Protein AF-A0A934DBD6-F1 (afdb_monomer)

Radius of gyration: 20.08 Å; Cα contacts (8 Å, |Δi|>4): 362; chains: 1; bounding box: 55×44×51 Å

Secondary structure (DSSP, 8-state):
-EEEEETTEEEEE--S--B-SSS-B---BTTTEEEEEEEEEE--SB-TTS-B-TT--TTS-SEEEEEEEEE-TT--EEEEEEEEE--STTTSS--EEEEEEEE-SSS--EEEEE-S-S-----HHHHHHHHS---TTHIIIII--EEEEEETTTTEEEEEESS----TTTHHHHTSTTS--SSSSTT--EE------SSSSPPGGG--

Nearest PDB structures (foldseek):
  6tip-assembly1_A  TM=5.397E-01  e=5.405E+00  Streptomyces avidinii
  6gmi-assembly1_A  TM=5.458E-01  e=6.456E+00  Streptomyces avidinii
  6qsy-assembly1_A  TM=5.483E-01  e=8.682E+00  Streptomyces avidinii

Foldseek 3Di:
DKWFQDPNDIDDADDDFDDPQQRDTDDRDPPFKPWDDKDKDAQDQADPVRHGDPNHDPVAARMKIWTWIFTDPPFGKTKIKIWGAHPPQVRRLDIDIDIDIDRPDPDDGAPMDDDDDDDQAADLQLCCLPPVGRGRNCRVVPQVQKDFDQDPVQQKTWMAGNQQSADPPCLVVCCDRSNPQNRHHNPGDIDHDPDDDPVPDDDPVRHD

Mean predicted aligned error: 8.75 Å

pLDDT: mean 79.69, std 12.03, range [46.31, 97.25]

Structure (mmCIF, N/CA/C/O backbone):
data_AF-A0A934DBD6-F1
#
_entry.id   AF-A0A934DBD6-F1
#
loop_
_atom_site.group_PDB
_atom_site.id
_atom_site.type_symbol
_atom_site.label_atom_id
_atom_site.label_alt_id
_atom_site.label_comp_id
_atom_site.label_asym_id
_atom_site.label_entity_id
_atom_site.label_seq_id
_atom_site.pdbx_PDB_ins_code
_atom_site.Cartn_x
_atom_site.Cartn_y
_atom_site.Cartn_z
_atom_site.occupancy
_atom_site.B_iso_or_equiv
_atom_site.auth_seq_id
_atom_site.auth_comp_id
_atom_site.auth_asym_id
_atom_site.auth_atom_id
_atom_site.pdbx_PDB_model_num
ATOM 1 N N . MET A 1 1 ? 4.839 3.283 -7.096 1.00 76.81 1 MET A N 1
ATOM 2 C CA . MET A 1 1 ? 5.530 3.587 -8.369 1.00 76.81 1 MET A CA 1
ATOM 3 C C . MET A 1 1 ? 6.273 2.343 -8.810 1.00 76.81 1 MET A C 1
ATOM 5 O O . MET A 1 1 ? 6.922 1.713 -7.989 1.00 76.81 1 MET A O 1
ATOM 9 N N . LEU A 1 2 ? 6.169 1.998 -10.085 1.00 84.12 2 LEU A N 1
ATOM 10 C CA . LEU A 1 2 ? 6.898 0.911 -10.730 1.00 84.12 2 LEU A CA 1
ATOM 11 C C . LEU A 1 2 ? 7.970 1.546 -11.606 1.00 84.12 2 LEU A C 1
ATOM 13 O O . LEU A 1 2 ? 7.672 2.507 -12.316 1.00 84.12 2 LEU A O 1
ATOM 17 N N . ARG A 1 3 ? 9.205 1.057 -11.549 1.00 87.12 3 ARG A N 1
ATOM 18 C CA . ARG A 1 3 ? 10.264 1.489 -12.465 1.00 87.12 3 ARG A CA 1
ATOM 19 C C . ARG A 1 3 ? 11.044 0.283 -12.945 1.00 87.12 3 ARG A C 1
ATOM 21 O O . ARG A 1 3 ? 11.331 -0.594 -12.143 1.00 87.12 3 ARG A O 1
ATOM 28 N N . ALA A 1 4 ? 11.388 0.263 -14.225 1.00 86.94 4 ALA A N 1
ATOM 29 C CA . ALA A 1 4 ? 12.220 -0.780 -14.810 1.00 86.94 4 ALA A CA 1
ATOM 30 C C . ALA A 1 4 ? 12.968 -0.271 -16.044 1.00 86.94 4 ALA A C 1
ATOM 32 O O . ALA A 1 4 ? 12.658 0.805 -16.567 1.00 86.94 4 ALA A O 1
ATOM 33 N N . LEU A 1 5 ? 13.941 -1.049 -16.516 1.00 86.94 5 LEU A N 1
ATOM 34 C CA . LEU A 1 5 ? 14.579 -0.827 -17.805 1.00 86.94 5 LEU A CA 1
ATOM 35 C C . LEU A 1 5 ? 13.721 -1.450 -18.915 1.00 86.94 5 LEU A C 1
ATOM 37 O O . LEU A 1 5 ? 13.576 -2.665 -19.004 1.00 86.94 5 LEU A O 1
ATOM 41 N N . VAL A 1 6 ? 13.168 -0.614 -19.789 1.00 87.81 6 VAL A N 1
ATOM 42 C CA . VAL A 1 6 ? 12.338 -1.030 -20.923 1.00 87.81 6 VAL A CA 1
ATOM 43 C C . VAL A 1 6 ? 13.061 -0.635 -22.203 1.00 87.81 6 VAL A C 1
ATOM 45 O O . VAL A 1 6 ? 13.279 0.545 -22.470 1.00 87.81 6 VAL A O 1
ATOM 48 N N . ARG A 1 7 ? 13.477 -1.627 -23.002 1.00 88.00 7 ARG A N 1
ATOM 49 C CA . ARG A 1 7 ? 14.212 -1.411 -24.269 1.00 88.00 7 ARG A CA 1
ATOM 50 C C . ARG A 1 7 ? 15.441 -0.493 -24.115 1.00 88.00 7 ARG A C 1
ATOM 52 O O . ARG A 1 7 ? 15.731 0.322 -24.986 1.00 88.00 7 ARG A O 1
ATOM 59 N N . GLY A 1 8 ? 16.157 -0.619 -22.996 1.00 85.00 8 GLY A N 1
ATOM 60 C CA . GLY A 1 8 ? 17.357 0.173 -22.700 1.00 85.00 8 GLY A CA 1
ATOM 61 C C . GLY A 1 8 ? 17.096 1.577 -22.143 1.00 85.00 8 GLY A C 1
ATOM 62 O O . GLY A 1 8 ? 18.052 2.318 -21.926 1.00 85.00 8 GLY A O 1
ATOM 63 N N . VAL A 1 9 ? 15.839 1.946 -21.876 1.00 88.19 9 VAL A N 1
ATOM 64 C CA . VAL A 1 9 ? 15.462 3.227 -21.261 1.00 88.19 9 VAL A CA 1
ATOM 65 C C . VAL A 1 9 ? 14.766 2.971 -19.930 1.00 88.19 9 VAL A C 1
ATOM 67 O O . VAL A 1 9 ? 13.914 2.094 -19.819 1.00 88.19 9 VAL A O 1
ATOM 70 N N . TYR A 1 10 ? 15.138 3.719 -18.891 1.00 88.69 10 TYR A N 1
ATOM 71 C CA . TYR A 1 10 ? 14.447 3.634 -17.608 1.00 88.69 10 TYR A CA 1
ATOM 72 C C . TYR A 1 10 ? 13.068 4.276 -17.703 1.00 88.69 10 TYR A C 1
ATOM 74 O O . TYR A 1 10 ? 12.949 5.479 -17.921 1.00 88.69 10 TYR A O 1
ATOM 82 N N . GLU A 1 11 ? 12.045 3.478 -17.442 1.00 88.88 11 GLU A N 1
ATOM 83 C CA . GLU A 1 11 ? 10.651 3.893 -17.475 1.00 88.88 11 GLU A CA 1
ATOM 84 C C . GLU A 1 11 ? 10.064 3.813 -16.077 1.00 88.88 11 GLU A C 1
ATOM 86 O O . GLU A 1 11 ? 10.265 2.826 -15.372 1.00 88.88 11 GLU A O 1
ATOM 91 N N . ALA A 1 12 ? 9.331 4.849 -15.673 1.00 85.25 12 ALA A N 1
ATOM 92 C CA . ALA A 1 12 ? 8.632 4.892 -14.396 1.00 85.25 12 ALA A CA 1
ATOM 93 C C . ALA A 1 12 ? 7.132 5.087 -14.623 1.00 85.25 12 ALA A C 1
ATOM 95 O O . ALA A 1 12 ? 6.717 5.951 -15.399 1.00 85.25 12 ALA A O 1
ATOM 96 N N . ARG A 1 13 ? 6.306 4.297 -13.940 1.00 84.81 13 ARG A N 1
ATOM 97 C CA . ARG A 1 13 ? 4.849 4.410 -13.959 1.00 84.81 13 ARG A CA 1
ATOM 98 C C . ARG A 1 13 ? 4.321 4.499 -12.542 1.00 84.81 13 ARG A C 1
ATOM 100 O O . ARG A 1 13 ? 4.565 3.643 -11.689 1.00 84.81 13 ARG A O 1
ATOM 107 N N . ALA A 1 14 ? 3.611 5.582 -12.268 1.00 76.69 14 ALA A N 1
ATOM 108 C CA . ALA A 1 14 ? 2.864 5.693 -11.035 1.00 76.69 14 ALA A CA 1
ATOM 109 C C . ALA A 1 14 ? 1.602 4.822 -11.125 1.00 76.69 14 ALA A C 1
ATOM 111 O O . ALA A 1 14 ? 1.012 4.649 -12.184 1.00 76.69 14 ALA A O 1
ATOM 112 N N . CYS A 1 15 ? 1.238 4.213 -10.011 1.00 72.06 15 CYS A N 1
ATOM 113 C CA . CYS A 1 15 ? 0.167 3.233 -9.896 1.00 72.06 15 CYS A CA 1
ATOM 114 C C . CYS A 1 15 ? -0.377 3.344 -8.471 1.00 72.06 15 CYS A C 1
ATOM 116 O O . CYS A 1 15 ? 0.397 3.600 -7.542 1.00 72.06 15 CYS A O 1
ATOM 118 N N . GLY A 1 16 ? -1.695 3.214 -8.320 1.00 69.50 16 GLY A N 1
ATOM 119 C CA . GLY A 1 16 ? -2.402 3.571 -7.088 1.00 69.50 16 GLY A CA 1
ATOM 120 C C . GLY A 1 16 ? -2.735 5.067 -7.002 1.00 69.50 16 GLY A C 1
ATOM 121 O O . GLY A 1 16 ? -2.873 5.738 -8.023 1.00 69.50 16 GLY A O 1
ATOM 122 N N . GLY A 1 17 ? -2.893 5.589 -5.782 1.00 67.06 17 GLY A N 1
ATOM 123 C CA . GLY A 1 17 ? -3.221 6.998 -5.539 1.00 67.06 17 GLY A CA 1
ATOM 124 C C . GLY A 1 17 ? -2.036 7.936 -5.788 1.00 67.06 17 GLY A C 1
ATOM 125 O O . GLY A 1 17 ? -0.930 7.682 -5.315 1.00 67.06 17 GLY A O 1
ATOM 126 N N . ILE A 1 18 ? -2.273 9.031 -6.513 1.00 70.12 18 ILE A N 1
ATOM 127 C CA . ILE A 1 18 ? -1.313 10.127 -6.714 1.00 70.12 18 ILE A CA 1
ATOM 128 C C . ILE A 1 18 ? -1.977 11.425 -6.258 1.00 70.12 18 ILE A C 1
ATOM 130 O O . ILE A 1 18 ? -3.182 11.591 -6.458 1.00 70.12 18 ILE A O 1
ATOM 134 N N . THR A 1 19 ? -1.200 12.341 -5.676 1.00 71.69 19 THR A N 1
ATOM 135 C CA . THR A 1 19 ? -1.670 13.667 -5.260 1.00 71.69 19 THR A CA 1
ATOM 136 C C . THR A 1 19 ? -1.063 14.793 -6.105 1.00 71.69 19 THR A C 1
ATOM 138 O O . THR A 1 19 ? 0.012 14.642 -6.684 1.00 71.69 19 THR A O 1
ATOM 141 N N . ASP A 1 20 ? -1.732 15.946 -6.167 1.00 71.94 20 ASP A N 1
ATOM 142 C CA . ASP A 1 20 ? -1.244 17.179 -6.815 1.00 71.94 20 ASP A CA 1
ATOM 143 C C . ASP A 1 20 ? -0.266 17.999 -5.941 1.00 71.94 20 ASP A C 1
ATOM 145 O O . ASP A 1 20 ? -0.049 19.188 -6.179 1.00 71.94 20 ASP A O 1
ATOM 149 N N . GLY A 1 21 ? 0.296 17.397 -4.886 1.00 65.12 21 GLY A N 1
ATOM 150 C CA . GLY A 1 21 ? 1.139 18.077 -3.894 1.00 65.12 21 GLY A CA 1
ATOM 151 C C . GLY A 1 21 ? 0.383 19.003 -2.929 1.00 65.12 21 GLY A C 1
ATOM 152 O O . GLY A 1 21 ? 0.966 19.449 -1.940 1.00 65.12 21 GLY A O 1
ATOM 153 N N . SER A 1 22 ? -0.910 19.252 -3.167 1.00 68.44 22 SER A N 1
ATOM 154 C CA . SER A 1 22 ? -1.827 19.927 -2.235 1.00 68.44 22 SER A CA 1
ATOM 155 C C . SER A 1 22 ? -2.713 18.933 -1.477 1.00 68.44 22 SER A C 1
ATOM 157 O O . SER A 1 22 ? -3.605 19.332 -0.732 1.00 68.44 22 SER A O 1
ATOM 159 N N . GLY A 1 23 ? -2.447 17.634 -1.639 1.00 63.12 23 GLY A N 1
ATOM 160 C CA . GLY A 1 23 ? -3.213 16.550 -1.032 1.00 63.12 23 GLY A CA 1
ATOM 161 C C . GLY A 1 23 ? -4.487 16.176 -1.796 1.00 63.12 23 GLY A C 1
ATOM 162 O O . GLY A 1 23 ? -5.224 15.316 -1.317 1.00 63.12 23 GLY A O 1
ATOM 163 N N . ASN A 1 24 ? -4.760 16.766 -2.969 1.00 70.50 24 ASN A N 1
ATOM 164 C CA . ASN A 1 24 ? -5.891 16.335 -3.791 1.00 70.50 24 ASN A CA 1
ATOM 165 C C . ASN A 1 24 ? -5.487 15.125 -4.621 1.00 70.50 24 ASN A C 1
ATOM 167 O O . ASN A 1 24 ? -4.433 15.139 -5.256 1.00 70.50 24 ASN A O 1
ATOM 171 N N . ALA A 1 25 ? -6.339 14.102 -4.659 1.00 73.94 25 ALA A N 1
ATOM 172 C CA . ALA A 1 25 ? -6.144 12.975 -5.559 1.00 73.94 25 ALA A CA 1
ATOM 173 C C . ALA A 1 25 ? -6.227 13.442 -7.021 1.00 73.94 25 ALA A C 1
ATOM 175 O O . ALA A 1 25 ? -7.164 14.148 -7.399 1.00 73.94 25 ALA A O 1
ATOM 176 N N . ILE A 1 26 ? -5.271 13.021 -7.848 1.00 77.44 26 ILE A N 1
ATOM 177 C CA . ILE A 1 26 ? -5.295 13.262 -9.293 1.00 77.44 26 ILE A CA 1
ATOM 178 C C . ILE A 1 26 ? -5.669 11.996 -10.056 1.00 77.44 26 ILE A C 1
ATOM 180 O O . ILE A 1 26 ? -5.447 10.873 -9.600 1.00 77.44 26 ILE A O 1
ATOM 184 N N . ALA A 1 27 ? -6.233 12.185 -11.247 1.00 81.50 27 ALA A N 1
ATOM 185 C CA . ALA A 1 27 ? -6.594 11.081 -12.120 1.00 81.50 27 ALA A CA 1
ATOM 186 C C . ALA A 1 27 ? -5.343 10.329 -12.597 1.00 81.50 27 ALA A C 1
ATOM 188 O O . ALA A 1 27 ? -4.426 10.915 -13.171 1.00 81.50 27 ALA A O 1
ATOM 189 N N . VAL A 1 28 ? -5.335 9.013 -12.382 1.00 80.06 28 VAL A N 1
ATOM 190 C CA . VAL A 1 28 ? -4.261 8.118 -12.845 1.00 80.06 28 VAL A CA 1
ATOM 191 C C . VAL A 1 28 ? -4.661 7.307 -14.075 1.00 80.06 28 VAL A C 1
ATOM 193 O O . VAL A 1 28 ? -3.811 6.946 -14.892 1.00 80.06 28 VAL A O 1
ATOM 196 N N . ALA A 1 29 ? -5.961 7.049 -14.226 1.00 85.12 29 ALA A N 1
ATOM 197 C CA . ALA A 1 29 ? -6.526 6.339 -15.363 1.00 85.12 29 ALA A CA 1
ATOM 198 C C . ALA A 1 29 ? -6.353 7.152 -16.653 1.00 85.12 29 ALA A C 1
ATOM 200 O O . ALA A 1 29 ? -6.600 8.356 -16.676 1.00 85.12 29 ALA A O 1
ATOM 201 N N . GLY A 1 30 ? -5.902 6.494 -17.719 1.00 83.56 30 GLY A N 1
ATOM 202 C CA . GLY A 1 30 ? -5.599 7.119 -19.009 1.00 83.56 30 GLY A CA 1
ATOM 203 C C . GLY A 1 30 ? -4.311 7.952 -19.032 1.00 83.56 30 GLY A C 1
ATOM 204 O O . GLY A 1 30 ? -3.904 8.382 -20.107 1.00 83.56 30 GLY A O 1
ATOM 205 N N . VAL A 1 31 ? -3.658 8.159 -17.881 1.00 86.44 31 VAL A N 1
ATOM 206 C CA . VAL A 1 31 ? -2.405 8.928 -17.762 1.00 86.44 31 VAL A CA 1
ATOM 207 C C . VAL A 1 31 ? -1.224 8.021 -17.441 1.00 86.44 31 VAL A C 1
ATOM 209 O O . VAL A 1 31 ? -0.188 8.113 -18.087 1.00 86.44 31 VAL A O 1
ATOM 212 N N . TYR A 1 32 ? -1.371 7.142 -16.450 1.00 85.06 32 TYR A N 1
ATOM 213 C CA . TYR A 1 32 ? -0.324 6.204 -16.033 1.00 85.06 32 TYR A CA 1
ATOM 214 C C . TYR A 1 32 ? -0.762 4.746 -16.144 1.00 85.06 32 TYR A C 1
ATOM 216 O O . TYR A 1 32 ? 0.084 3.858 -16.285 1.00 85.06 32 TYR A O 1
ATOM 224 N N . VAL A 1 33 ? -2.075 4.506 -16.091 1.00 89.38 33 VAL A N 1
ATOM 225 C CA . VAL A 1 33 ? -2.660 3.167 -16.126 1.00 89.38 33 VAL A CA 1
ATOM 226 C C . VAL A 1 33 ? -3.863 3.090 -17.063 1.00 89.38 33 VAL A C 1
ATOM 228 O O . VAL A 1 33 ? -4.623 4.050 -17.207 1.00 89.38 33 VAL A O 1
ATOM 231 N N . ILE A 1 34 ? -4.050 1.929 -17.675 1.00 92.56 34 ILE A N 1
ATOM 232 C CA . ILE A 1 34 ? -5.274 1.502 -18.342 1.00 92.56 34 ILE A CA 1
ATOM 233 C C . ILE A 1 34 ? -6.172 0.889 -17.255 1.00 92.56 34 ILE A C 1
ATOM 235 O O . ILE A 1 34 ? -5.769 -0.089 -16.619 1.00 92.56 34 ILE A O 1
ATOM 239 N N . PRO A 1 35 ? -7.353 1.467 -16.973 1.00 91.06 35 PRO A N 1
ATOM 240 C CA . PRO A 1 35 ? -8.231 0.950 -15.931 1.00 91.06 35 PRO A CA 1
ATOM 241 C C . PRO A 1 35 ? -8.829 -0.402 -16.338 1.00 91.06 35 PRO A C 1
ATOM 243 O O . PRO A 1 35 ? -9.278 -0.573 -17.470 1.00 91.06 35 PRO A O 1
ATOM 246 N N . GLY A 1 36 ? -8.868 -1.340 -15.394 1.00 90.88 36 GLY A N 1
ATOM 247 C CA . GLY A 1 36 ? -9.608 -2.594 -15.501 1.00 90.88 36 GLY A CA 1
ATOM 248 C C . GLY A 1 36 ? -10.837 -2.596 -14.589 1.00 90.88 36 GLY A C 1
ATOM 249 O O . GLY A 1 36 ? -11.508 -1.578 -14.409 1.00 90.88 36 GLY A O 1
ATOM 250 N N . SER A 1 37 ? -11.158 -3.754 -14.014 1.00 94.62 37 SER A N 1
ATOM 251 C CA . SER A 1 37 ? -12.320 -3.925 -13.135 1.00 94.62 37 SER A CA 1
ATOM 252 C C . SER A 1 37 ? -12.061 -3.451 -11.705 1.00 94.62 37 SER A C 1
ATOM 254 O O . SER A 1 37 ? -10.967 -3.648 -11.177 1.00 94.62 37 SER A O 1
ATOM 256 N N . ILE A 1 38 ? -13.106 -2.965 -11.034 1.00 93.94 38 ILE A N 1
ATOM 257 C CA . ILE A 1 38 ? -13.137 -2.795 -9.578 1.00 93.94 38 ILE A CA 1
ATOM 258 C C . ILE A 1 38 ? -14.339 -3.573 -9.044 1.00 93.94 38 ILE A C 1
ATOM 260 O O . ILE A 1 38 ? -15.464 -3.353 -9.490 1.00 93.94 38 ILE A O 1
ATOM 264 N N . THR A 1 39 ? -14.108 -4.482 -8.102 1.00 97.25 39 THR A N 1
ATOM 265 C CA . THR A 1 39 ? -15.165 -5.272 -7.457 1.00 97.25 39 THR A CA 1
ATOM 266 C C . THR A 1 39 ? -15.096 -5.116 -5.949 1.00 97.25 39 THR A C 1
ATOM 268 O O . THR A 1 39 ? -14.010 -5.192 -5.377 1.00 97.25 39 THR A O 1
ATOM 271 N N . ARG A 1 40 ? -16.254 -4.948 -5.310 1.00 96.94 40 ARG A N 1
ATOM 272 C CA . ARG A 1 40 ? -16.408 -4.859 -3.856 1.00 96.94 40 ARG A CA 1
ATOM 273 C C . ARG A 1 40 ? -17.231 -6.045 -3.372 1.00 96.94 40 ARG A C 1
ATOM 275 O O . ARG A 1 40 ? -18.270 -6.338 -3.957 1.00 96.94 40 ARG A O 1
ATOM 282 N N . THR A 1 41 ? -16.755 -6.706 -2.327 1.00 96.25 41 THR A N 1
ATOM 283 C CA . THR A 1 41 ? -17.455 -7.799 -1.645 1.00 96.25 41 THR A CA 1
ATOM 284 C C . THR A 1 41 ? -17.565 -7.452 -0.170 1.00 96.25 41 THR A C 1
ATOM 286 O O . THR A 1 41 ? -16.578 -7.027 0.431 1.00 96.25 41 THR A O 1
ATOM 289 N N . GLU A 1 42 ? -18.757 -7.623 0.391 1.00 94.88 42 GLU A N 1
ATOM 290 C CA . GLU A 1 42 ? -19.064 -7.327 1.788 1.00 94.88 42 GLU A CA 1
ATOM 291 C C . GLU A 1 42 ? -19.390 -8.621 2.545 1.00 94.88 42 GLU A C 1
ATOM 293 O O . GLU A 1 42 ? -20.064 -9.513 2.031 1.00 94.88 42 GLU A O 1
ATOM 298 N N . ASN A 1 43 ? -18.908 -8.699 3.778 1.00 95.12 43 ASN A N 1
ATOM 299 C CA . ASN A 1 43 ? -19.045 -9.799 4.726 1.00 95.12 43 ASN A CA 1
ATOM 300 C C . ASN A 1 43 ? -19.227 -9.205 6.137 1.00 95.12 43 ASN A C 1
ATOM 302 O O . ASN A 1 43 ? -18.591 -9.613 7.103 1.00 95.12 43 ASN A O 1
ATOM 306 N N . PHE A 1 44 ? -20.058 -8.167 6.260 1.00 94.50 44 PHE A N 1
ATOM 307 C CA . PHE A 1 44 ? -20.338 -7.551 7.555 1.00 94.50 44 PHE A CA 1
ATOM 308 C C . PHE A 1 44 ? -21.168 -8.496 8.440 1.00 94.50 44 PHE A C 1
ATOM 310 O O . PHE A 1 44 ? -22.049 -9.191 7.921 1.00 94.50 44 PHE A O 1
ATOM 317 N N . PRO A 1 45 ? -20.949 -8.512 9.769 1.00 93.38 45 PRO A N 1
ATOM 318 C CA . PRO A 1 45 ? -21.734 -9.333 10.696 1.00 93.38 45 PRO A CA 1
ATOM 319 C C . PRO A 1 45 ? -23.190 -8.858 10.832 1.00 93.38 45 PRO A C 1
ATOM 321 O O . PRO A 1 45 ? -24.067 -9.632 11.224 1.00 93.38 45 PRO A O 1
ATOM 324 N N . VAL A 1 46 ? -23.455 -7.591 10.498 1.00 93.88 46 VAL A N 1
ATOM 325 C CA . VAL A 1 46 ? -24.771 -6.948 10.562 1.00 93.88 46 VAL A CA 1
ATOM 326 C C . VAL A 1 46 ? -25.097 -6.365 9.189 1.00 93.88 46 VAL A C 1
ATOM 328 O O . VAL A 1 46 ? -24.277 -5.662 8.599 1.00 93.88 46 VAL A O 1
ATOM 331 N N . LEU A 1 47 ? -26.286 -6.670 8.676 1.00 91.94 47 LEU A N 1
ATOM 332 C CA . LEU A 1 47 ? -26.788 -6.161 7.403 1.00 91.94 47 LEU A CA 1
ATOM 333 C C . LEU A 1 47 ? -27.236 -4.699 7.533 1.00 91.94 47 LEU A C 1
ATOM 335 O O . LEU A 1 47 ? -27.438 -4.175 8.628 1.00 91.94 47 LEU A O 1
ATOM 339 N N . SER A 1 48 ? -27.456 -4.032 6.399 1.00 90.88 48 SER A N 1
ATOM 340 C CA . SER A 1 48 ? -27.890 -2.628 6.367 1.00 90.88 48 SER A CA 1
ATOM 341 C C . SER A 1 48 ? -29.234 -2.368 7.061 1.00 90.88 48 SER A C 1
ATOM 343 O O . SER A 1 48 ? -29.531 -1.229 7.409 1.00 90.88 48 SER A O 1
ATOM 345 N N . ASP A 1 49 ? -30.060 -3.403 7.239 1.00 94.19 49 ASP A N 1
ATOM 346 C CA . ASP A 1 49 ? -31.340 -3.341 7.954 1.00 94.19 49 ASP A CA 1
ATOM 347 C C . ASP A 1 49 ? -31.215 -3.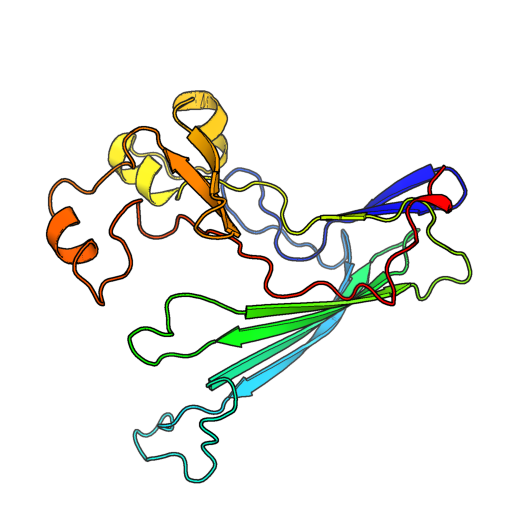598 9.471 1.00 94.19 49 ASP A C 1
ATOM 349 O O . ASP A 1 49 ? -32.214 -3.558 10.190 1.00 94.19 49 ASP A O 1
ATOM 353 N N . GLY A 1 50 ? -29.997 -3.841 9.966 1.00 93.69 50 GLY A N 1
ATOM 354 C CA . GLY A 1 50 ? -29.703 -4.127 11.369 1.00 93.69 50 GLY A CA 1
ATOM 355 C C . GLY A 1 50 ? -29.857 -5.596 11.772 1.00 93.69 50 GLY A C 1
ATOM 356 O O . GLY A 1 50 ? -29.588 -5.933 12.925 1.00 93.69 50 GLY A O 1
ATOM 357 N N . SER A 1 51 ? -30.273 -6.481 10.863 1.00 96.81 51 SER A N 1
ATOM 358 C CA . SER A 1 51 ? -30.338 -7.919 11.132 1.00 96.81 51 SER A CA 1
ATOM 359 C C . SER A 1 51 ? -28.955 -8.579 11.046 1.00 96.81 51 SER A C 1
ATOM 361 O O . SER A 1 51 ? -28.027 -8.052 10.433 1.00 96.81 51 SER A O 1
ATOM 363 N N . LEU A 1 52 ? -28.792 -9.737 11.694 1.00 95.81 52 LEU A N 1
ATOM 364 C CA . LEU A 1 52 ? -27.541 -10.499 11.629 1.00 95.81 52 LEU A CA 1
ATOM 365 C C . LEU A 1 52 ? -27.370 -11.121 10.242 1.00 95.81 52 LEU A C 1
ATOM 367 O O . LEU A 1 52 ? -28.311 -11.710 9.711 1.00 95.81 52 LEU A O 1
ATOM 371 N N . ASN A 1 53 ? -26.160 -11.048 9.692 1.00 95.44 53 ASN A N 1
ATOM 372 C CA . ASN A 1 53 ? -25.826 -11.688 8.425 1.00 95.44 53 ASN A CA 1
ATOM 373 C C . ASN A 1 53 ? -25.608 -13.203 8.633 1.00 95.44 53 ASN A C 1
ATOM 375 O O . ASN A 1 53 ? -24.594 -13.592 9.217 1.00 95.44 53 ASN A O 1
ATOM 379 N N . PRO A 1 54 ? -26.500 -14.088 8.143 1.00 95.62 54 PRO A N 1
ATOM 380 C CA . PRO A 1 54 ? -26.344 -15.533 8.318 1.00 95.62 54 PRO A CA 1
ATOM 381 C C . PRO A 1 54 ? -25.173 -16.114 7.512 1.00 95.62 54 PRO A C 1
ATOM 383 O O . PRO A 1 54 ? -24.752 -17.235 7.781 1.00 95.62 54 PRO A O 1
ATOM 386 N N . GLY A 1 55 ? -24.670 -15.376 6.517 1.00 95.44 55 GLY A N 1
ATOM 387 C CA . GLY A 1 55 ? -23.515 -15.748 5.703 1.00 95.44 55 GLY A CA 1
ATOM 388 C C . GLY A 1 55 ? -22.193 -15.169 6.203 1.00 95.44 55 GLY A C 1
ATOM 389 O O . GLY A 1 55 ? -21.200 -15.283 5.490 1.00 95.44 55 GLY A O 1
ATOM 390 N N . TYR A 1 56 ? -22.172 -14.532 7.379 1.00 95.12 56 TYR A N 1
ATOM 391 C CA . TYR A 1 56 ? -20.953 -13.962 7.942 1.00 95.12 56 TYR A CA 1
ATOM 392 C C . TYR A 1 56 ? -19.888 -15.041 8.173 1.00 95.12 56 TYR A C 1
ATOM 394 O O . TYR A 1 56 ? -20.124 -16.013 8.895 1.00 95.12 56 TYR A O 1
ATOM 402 N N . ASN A 1 57 ? -18.706 -14.841 7.592 1.00 94.69 57 ASN A N 1
ATOM 403 C CA . ASN A 1 57 ? -17.525 -15.653 7.848 1.00 94.69 57 ASN A CA 1
ATOM 404 C C . ASN A 1 57 ? -16.492 -14.844 8.656 1.00 94.69 57 ASN A C 1
ATOM 406 O O . ASN A 1 57 ? -15.901 -13.920 8.096 1.00 94.69 57 ASN A O 1
ATOM 410 N N . PRO A 1 58 ? -16.231 -15.169 9.935 1.00 90.81 58 PRO A N 1
ATOM 411 C CA . PRO A 1 58 ? -15.271 -14.428 10.755 1.00 90.81 58 PRO A CA 1
ATOM 412 C C . PRO A 1 58 ? -13.812 -14.579 10.307 1.00 90.81 58 PRO A C 1
ATOM 414 O O . PRO A 1 58 ? -12.980 -13.766 10.706 1.00 90.81 58 PRO A O 1
ATOM 417 N N . ASP A 1 59 ? -13.501 -15.584 9.483 1.00 91.06 59 ASP A N 1
ATOM 418 C CA . ASP A 1 59 ? -12.148 -15.808 8.963 1.00 91.06 59 ASP A CA 1
ATOM 419 C C . ASP A 1 59 ? -11.820 -14.907 7.755 1.00 91.06 59 ASP A C 1
ATOM 421 O O . ASP A 1 59 ? -10.668 -14.826 7.331 1.00 91.06 59 ASP A O 1
ATOM 425 N N . GLU A 1 60 ? -12.815 -14.205 7.204 1.00 92.69 60 GLU A N 1
ATOM 426 C CA . GLU A 1 60 ? -12.671 -13.327 6.041 1.00 92.69 60 GLU A CA 1
ATOM 427 C C . GLU A 1 60 ? -12.803 -11.847 6.423 1.00 92.69 60 GLU A C 1
ATOM 429 O O . GLU A 1 60 ? -13.419 -11.477 7.425 1.00 92.69 60 GLU A O 1
ATOM 434 N N . ALA A 1 61 ? -12.236 -10.968 5.595 1.00 94.12 61 ALA A N 1
ATOM 435 C CA . ALA A 1 61 ? -12.384 -9.524 5.771 1.00 94.12 61 ALA A CA 1
ATOM 436 C C . ALA A 1 61 ? -13.850 -9.094 5.615 1.00 94.12 61 ALA A C 1
ATOM 438 O O . ALA A 1 61 ? -14.559 -9.623 4.760 1.00 94.12 61 ALA A O 1
ATOM 439 N N . GLU A 1 62 ? -14.297 -8.113 6.403 1.00 94.62 62 GLU A N 1
ATOM 440 C CA . GLU A 1 62 ? -15.668 -7.588 6.301 1.00 94.62 62 GLU A CA 1
ATOM 441 C C . GLU A 1 62 ? -15.892 -6.825 4.999 1.00 94.62 62 GLU A C 1
ATOM 443 O O . GLU A 1 62 ? -16.985 -6.845 4.439 1.00 94.62 62 GLU A O 1
ATOM 448 N N . GLU A 1 63 ? -14.846 -6.183 4.490 1.00 94.44 63 GLU A N 1
ATOM 449 C CA . GLU A 1 63 ? -14.848 -5.590 3.166 1.00 94.44 63 GLU A CA 1
ATOM 450 C C . GLU A 1 63 ? -13.589 -5.995 2.410 1.00 94.44 63 GLU A C 1
ATOM 452 O O . GLU A 1 63 ? -12.467 -5.850 2.903 1.00 94.44 63 GLU A O 1
ATOM 457 N N . THR A 1 64 ? -13.792 -6.482 1.186 1.00 96.50 64 THR A N 1
ATOM 458 C CA . THR A 1 64 ? -12.723 -6.725 0.220 1.00 96.50 64 THR A CA 1
ATOM 459 C C . THR A 1 64 ? -12.988 -5.930 -1.051 1.00 96.50 64 THR A C 1
ATOM 461 O O . THR A 1 64 ? -14.032 -6.086 -1.689 1.00 96.50 64 THR A O 1
ATOM 464 N N . ILE A 1 65 ? -12.021 -5.106 -1.453 1.00 95.81 65 ILE A N 1
ATOM 465 C CA . ILE A 1 65 ? -12.028 -4.391 -2.733 1.00 95.81 65 ILE A CA 1
ATOM 466 C C . ILE A 1 65 ? -10.890 -4.934 -3.588 1.00 95.81 65 ILE A C 1
ATOM 468 O O . ILE A 1 65 ? -9.732 -4.888 -3.186 1.00 95.81 65 ILE A O 1
ATOM 472 N N . VAL A 1 66 ? -11.216 -5.421 -4.782 1.00 96.31 66 VAL A N 1
ATOM 473 C CA . VAL A 1 66 ? -10.231 -5.846 -5.779 1.00 96.31 66 VAL A CA 1
ATOM 474 C C . VAL A 1 66 ? -10.255 -4.858 -6.933 1.00 96.31 66 VAL A C 1
ATOM 476 O O . VAL A 1 66 ? -11.268 -4.742 -7.622 1.00 96.31 66 VAL A O 1
ATOM 479 N N . ALA A 1 67 ? -9.140 -4.172 -7.159 1.00 92.50 67 ALA A N 1
ATOM 480 C CA . ALA A 1 67 ? -8.922 -3.315 -8.315 1.00 92.50 67 ALA A CA 1
ATOM 481 C C . ALA A 1 67 ? -7.919 -3.973 -9.265 1.00 92.50 67 ALA A C 1
ATOM 483 O O . ALA A 1 67 ? -6.881 -4.473 -8.839 1.00 92.50 67 ALA A O 1
ATOM 484 N N . GLN A 1 68 ? -8.228 -3.967 -10.557 1.00 93.88 68 GLN A N 1
ATOM 485 C CA . GLN A 1 68 ? -7.346 -4.457 -11.609 1.00 93.88 68 GLN A CA 1
ATOM 486 C C . GLN A 1 68 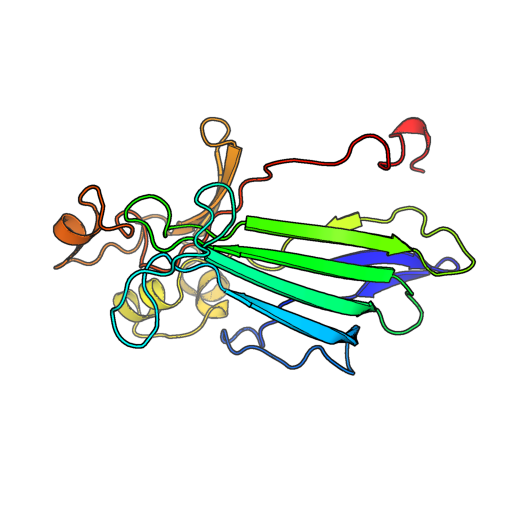? -7.060 -3.332 -12.593 1.00 93.88 68 GLN A C 1
ATOM 488 O O . GLN A 1 68 ? -7.963 -2.575 -12.952 1.00 93.88 68 GLN A O 1
ATOM 493 N N . TYR A 1 69 ? -5.808 -3.203 -13.010 1.00 92.44 69 TYR A N 1
ATOM 494 C CA . TYR A 1 69 ? -5.373 -2.200 -13.977 1.00 92.44 69 TYR A CA 1
ATOM 495 C C . TYR A 1 69 ? -4.024 -2.586 -14.580 1.00 92.44 69 TYR A C 1
ATOM 497 O O . TYR A 1 69 ? -3.275 -3.372 -14.004 1.00 92.44 69 TYR A O 1
ATOM 505 N N . GLU A 1 70 ? -3.699 -2.001 -15.727 1.00 93.38 70 GLU A N 1
ATOM 506 C CA . GLU A 1 70 ? -2.421 -2.209 -16.410 1.00 93.38 70 GLU A CA 1
ATOM 507 C C . GLU A 1 70 ? -1.663 -0.891 -16.517 1.00 93.38 70 GLU A C 1
ATOM 509 O O . GLU A 1 70 ? -2.274 0.169 -16.612 1.00 93.38 70 GLU A O 1
ATOM 514 N N . THR A 1 71 ? -0.336 -0.904 -16.508 1.00 91.62 71 THR A N 1
ATOM 515 C CA . THR A 1 71 ? 0.428 0.302 -16.853 1.00 91.62 71 THR A CA 1
ATOM 516 C C . THR A 1 71 ? 0.272 0.634 -18.338 1.00 91.62 71 THR A C 1
ATOM 518 O O . THR A 1 71 ? 0.120 -0.257 -19.168 1.00 91.62 71 THR A O 1
ATOM 521 N N . ILE A 1 72 ? 0.319 1.921 -18.692 1.00 91.31 72 ILE A N 1
ATOM 522 C CA . ILE A 1 72 ? 0.358 2.328 -20.106 1.00 91.31 72 ILE A CA 1
ATOM 523 C C . ILE A 1 72 ? 1.755 2.126 -20.716 1.00 91.31 72 ILE A C 1
ATOM 525 O O . ILE A 1 7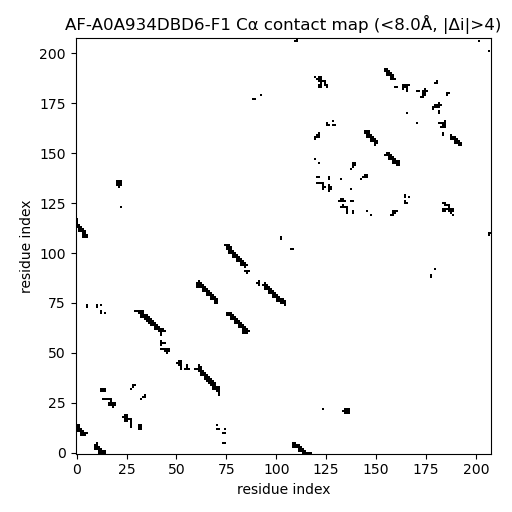2 ? 2.766 2.156 -20.003 1.00 91.31 72 ILE A O 1
ATOM 529 N N . GLU A 1 73 ? 1.813 2.047 -22.051 1.00 89.81 73 GLU A N 1
ATOM 530 C CA . GLU A 1 73 ? 3.056 1.960 -22.830 1.00 89.81 73 GLU A CA 1
ATOM 531 C C . GLU A 1 73 ? 4.145 2.957 -22.357 1.00 89.81 73 GLU A C 1
ATOM 533 O O . GLU A 1 73 ? 3.839 4.092 -21.962 1.00 89.81 73 GLU A O 1
ATOM 538 N N . PRO A 1 74 ? 5.430 2.551 -22.387 1.00 90.56 74 PRO A N 1
ATOM 539 C CA . PRO A 1 74 ? 5.936 1.295 -22.934 1.00 90.56 74 PRO A CA 1
ATOM 540 C C . PRO A 1 74 ? 6.017 0.159 -21.898 1.00 90.56 74 PRO A C 1
ATOM 542 O O . PRO A 1 74 ? 6.632 -0.863 -22.174 1.00 90.56 74 PRO A O 1
ATOM 545 N N . MET A 1 75 ? 5.430 0.333 -20.708 1.00 89.62 75 MET A N 1
ATOM 546 C CA . MET A 1 75 ? 5.427 -0.670 -19.641 1.00 89.62 75 MET A CA 1
ATOM 547 C C . MET A 1 75 ? 4.073 -1.393 -19.611 1.00 89.62 75 MET A C 1
ATOM 549 O O . MET A 1 75 ? 3.036 -0.737 -19.614 1.00 89.62 75 MET A O 1
ATOM 553 N N . LYS A 1 76 ? 4.064 -2.724 -19.535 1.00 91.56 76 LYS A N 1
ATOM 554 C CA . LYS A 1 76 ? 2.878 -3.597 -19.603 1.00 91.56 76 LYS A CA 1
ATOM 555 C C . LYS A 1 76 ? 2.770 -4.493 -18.373 1.00 91.56 76 LYS A C 1
ATOM 557 O O . LYS A 1 76 ? 2.665 -5.715 -18.464 1.00 91.56 76 LYS A O 1
ATOM 562 N N . LEU A 1 77 ? 2.848 -3.877 -17.201 1.00 91.69 77 LEU A N 1
ATOM 563 C CA . LEU A 1 77 ? 2.586 -4.565 -15.947 1.00 91.69 77 LEU A CA 1
ATOM 564 C C . LEU A 1 77 ? 1.075 -4.634 -15.738 1.00 91.69 77 LEU A C 1
ATOM 566 O O . LEU A 1 77 ? 0.418 -3.594 -15.756 1.00 91.69 77 LEU A O 1
ATOM 570 N N . ALA A 1 78 ? 0.541 -5.832 -15.520 1.00 93.56 78 ALA A N 1
ATOM 571 C CA . ALA A 1 78 ? -0.806 -6.033 -15.007 1.00 93.56 78 ALA A CA 1
ATOM 572 C C . ALA A 1 78 ? -0.757 -6.103 -13.484 1.00 93.56 78 ALA A C 1
ATOM 574 O O . ALA A 1 78 ? 0.090 -6.786 -12.908 1.00 93.56 78 ALA A O 1
ATOM 575 N N . ILE A 1 79 ? -1.657 -5.374 -12.834 1.00 92.56 79 ILE A N 1
ATOM 576 C CA . ILE A 1 79 ? -1.714 -5.257 -11.384 1.00 92.56 79 ILE A CA 1
ATOM 577 C C . ILE A 1 79 ? -3.101 -5.666 -10.913 1.00 92.56 79 ILE A C 1
ATOM 579 O O . ILE A 1 79 ? -4.112 -5.142 -11.387 1.00 92.56 79 ILE A O 1
ATOM 583 N N . ARG A 1 80 ? -3.134 -6.560 -9.927 1.00 94.12 80 ARG A N 1
ATOM 584 C CA . ARG A 1 80 ? -4.308 -6.850 -9.108 1.00 94.12 80 ARG A CA 1
ATOM 585 C C . ARG A 1 80 ? -4.018 -6.381 -7.688 1.00 94.12 80 ARG A C 1
ATOM 587 O O . ARG A 1 80 ? -3.167 -6.935 -7.004 1.00 94.12 80 ARG A O 1
ATOM 594 N N . GLN A 1 81 ? -4.726 -5.347 -7.255 1.00 91.62 81 GLN A N 1
ATOM 595 C CA . GLN A 1 81 ? -4.681 -4.841 -5.891 1.00 91.62 81 GLN A CA 1
ATOM 596 C C . GLN A 1 81 ? -5.880 -5.386 -5.117 1.00 91.62 81 GLN A C 1
ATOM 598 O O . GLN A 1 81 ? -7.019 -5.129 -5.503 1.00 91.62 81 GLN A O 1
ATOM 603 N N . 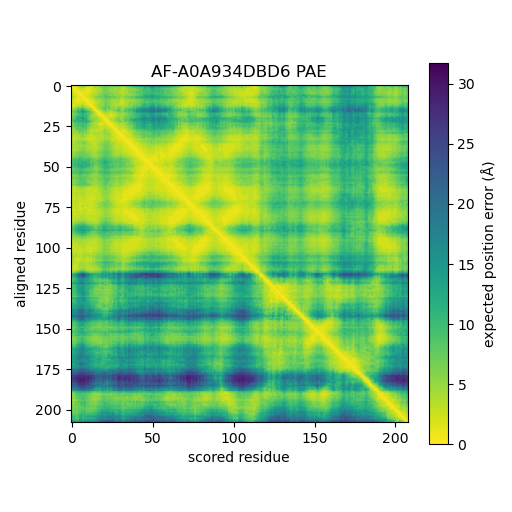THR A 1 82 ? -5.633 -6.074 -4.006 1.00 94.44 82 THR A N 1
ATOM 604 C CA . THR A 1 82 ? -6.676 -6.530 -3.078 1.00 94.44 82 THR A CA 1
ATOM 605 C C . THR A 1 82 ? -6.551 -5.759 -1.769 1.00 94.44 82 THR A C 1
ATOM 607 O O . THR A 1 82 ? -5.517 -5.810 -1.113 1.00 94.44 82 THR A O 1
ATOM 610 N N . SER A 1 83 ? -7.588 -5.018 -1.389 1.00 92.81 83 SER A N 1
ATOM 611 C CA . SER A 1 83 ? -7.663 -4.258 -0.139 1.00 92.81 83 SER A CA 1
ATOM 612 C C . SER A 1 83 ? -8.669 -4.898 0.811 1.00 92.81 83 SER A C 1
ATOM 614 O O . SER A 1 83 ? -9.773 -5.233 0.385 1.00 92.81 83 SER A O 1
ATOM 616 N N . ARG A 1 84 ? -8.288 -5.063 2.082 1.00 94.06 84 ARG A N 1
ATOM 617 C CA . ARG A 1 84 ? -9.064 -5.766 3.115 1.00 94.06 84 ARG A CA 1
ATOM 618 C C . ARG A 1 84 ? -9.180 -4.928 4.381 1.00 94.06 84 ARG A C 1
ATOM 620 O O . ARG A 1 84 ? -8.168 -4.401 4.853 1.00 94.06 84 ARG A O 1
ATOM 627 N N . ALA A 1 85 ? -10.391 -4.830 4.924 1.00 92.25 85 ALA A N 1
ATOM 628 C CA . ALA A 1 85 ? -10.682 -4.056 6.127 1.00 92.25 85 ALA A CA 1
ATOM 629 C C . ALA A 1 85 ? -11.672 -4.771 7.061 1.00 92.25 85 ALA A C 1
ATOM 631 O O . ALA A 1 85 ? -12.459 -5.622 6.640 1.00 92.25 85 ALA A O 1
ATOM 632 N N . TRP A 1 86 ? -11.622 -4.378 8.334 1.00 89.44 86 TRP A N 1
ATOM 633 C CA . TRP A 1 86 ? -12.481 -4.846 9.420 1.00 89.44 86 TRP A CA 1
ATOM 634 C C . TRP A 1 86 ? -12.976 -3.635 10.212 1.00 89.44 86 TRP A C 1
ATOM 636 O O . TRP A 1 86 ? -12.249 -2.655 10.349 1.00 89.44 86 TRP A O 1
ATOM 646 N N . SER A 1 87 ? -14.184 -3.706 10.761 1.00 86.19 87 SER A N 1
ATOM 647 C CA . SER A 1 87 ? -14.776 -2.670 11.618 1.00 86.19 87 SER A CA 1
ATOM 648 C C . SER A 1 87 ? -14.754 -3.024 13.106 1.00 86.19 87 SER A C 1
ATOM 650 O O . SER A 1 87 ? -15.138 -2.207 13.944 1.00 86.19 87 SER A O 1
ATOM 652 N N . PHE A 1 88 ? -14.283 -4.225 13.465 1.00 80.06 88 PHE A N 1
ATOM 653 C CA . PHE A 1 88 ? -14.178 -4.635 14.863 1.00 80.06 88 PHE A CA 1
ATOM 654 C C . PHE A 1 88 ? -13.277 -3.671 15.647 1.00 80.06 88 PHE A C 1
ATOM 656 O O . PHE A 1 88 ? -12.136 -3.437 15.231 1.00 80.06 88 PHE A O 1
ATOM 663 N N . PRO A 1 89 ? -13.727 -3.160 16.811 1.00 76.75 89 PRO A N 1
ATOM 664 C CA . PRO A 1 89 ? -12.904 -2.305 17.655 1.00 76.75 89 PRO A CA 1
ATOM 665 C C . PRO A 1 89 ? -11.557 -2.962 17.959 1.00 76.75 89 PRO A C 1
ATOM 667 O O . PRO A 1 89 ? -11.494 -4.073 18.487 1.00 76.75 89 PRO A O 1
ATOM 670 N N . GLY A 1 90 ? -10.463 -2.285 17.609 1.00 73.56 90 GLY A N 1
ATOM 671 C CA . GLY A 1 90 ? -9.120 -2.851 17.753 1.00 73.56 90 GLY A CA 1
ATOM 672 C C . GLY A 1 90 ? -8.585 -3.582 16.511 1.00 73.56 90 GLY A C 1
ATOM 673 O O . GLY A 1 90 ? -7.405 -3.926 16.482 1.00 73.56 90 GLY A O 1
ATOM 674 N N . TYR A 1 91 ? -9.362 -3.714 15.441 1.00 73.62 91 TYR A N 1
ATOM 675 C CA . TYR A 1 91 ? -8.929 -4.215 14.124 1.00 73.62 91 TYR A CA 1
ATOM 676 C C . TYR A 1 91 ? -9.293 -3.260 12.970 1.00 73.62 91 TYR A C 1
ATOM 678 O O . TYR A 1 91 ? -8.935 -3.497 11.827 1.00 73.62 91 TYR A O 1
ATOM 686 N N . ASP A 1 92 ? -9.881 -2.116 13.303 1.00 77.44 92 ASP A N 1
ATOM 687 C CA . ASP A 1 92 ? -10.338 -1.017 12.439 1.00 77.44 92 ASP A CA 1
ATOM 688 C C . ASP A 1 92 ? -9.284 0.069 12.154 1.00 77.44 92 ASP A C 1
ATOM 690 O O . ASP A 1 92 ? -9.570 1.128 11.602 1.00 77.44 92 ASP A O 1
ATOM 694 N N . GLY A 1 93 ? -8.041 -0.168 12.573 1.00 75.88 93 GLY A N 1
ATOM 695 C CA . GLY A 1 93 ? -6.956 0.818 12.530 1.00 75.88 93 GLY A CA 1
ATOM 696 C C . GLY A 1 93 ? -5.972 0.609 11.387 1.00 75.88 93 GLY A C 1
ATOM 697 O O . GLY A 1 93 ? -4.935 1.268 11.359 1.00 75.88 93 GLY A O 1
ATOM 698 N N . PHE A 1 94 ? -6.241 -0.345 10.499 1.00 78.88 94 PHE A N 1
ATOM 699 C CA . PHE A 1 94 ? -5.386 -0.663 9.367 1.00 78.88 94 PHE A CA 1
ATOM 700 C C . PHE A 1 94 ? -6.211 -1.213 8.204 1.00 78.88 94 PHE A C 1
ATOM 702 O O . PHE A 1 94 ? -7.312 -1.725 8.379 1.00 78.88 94 PHE A O 1
ATOM 709 N N . ILE A 1 95 ? -5.629 -1.125 7.014 1.00 85.06 95 ILE A N 1
ATOM 710 C CA . ILE A 1 95 ? -6.096 -1.804 5.809 1.00 85.06 95 ILE A CA 1
ATOM 711 C C . ILE A 1 95 ? -4.929 -2.667 5.347 1.00 85.06 95 ILE A C 1
ATOM 713 O O . ILE A 1 95 ? -3.796 -2.184 5.281 1.00 85.06 95 ILE A O 1
ATOM 717 N N . ILE A 1 96 ? -5.193 -3.932 5.033 1.00 88.75 96 ILE A N 1
ATOM 718 C CA . ILE A 1 96 ? -4.201 -4.787 4.379 1.00 88.75 96 ILE A CA 1
ATOM 719 C C . ILE A 1 96 ? -4.361 -4.601 2.877 1.00 88.75 96 ILE A C 1
ATOM 721 O O . ILE A 1 96 ? -5.474 -4.668 2.359 1.00 88.75 96 ILE A O 1
ATOM 725 N N . ILE A 1 97 ? -3.252 -4.334 2.189 1.00 88.12 97 ILE A N 1
ATOM 726 C CA . ILE A 1 97 ? -3.227 -4.201 0.736 1.00 88.12 97 ILE A CA 1
ATOM 727 C C . ILE A 1 97 ? -2.222 -5.201 0.180 1.00 88.12 97 ILE A C 1
ATOM 729 O O . ILE A 1 97 ? -1.038 -5.149 0.509 1.00 88.12 97 ILE A O 1
ATOM 733 N N . GLU A 1 98 ? -2.715 -6.083 -0.674 1.00 90.62 98 GLU A N 1
ATOM 734 C CA . GLU A 1 98 ? -1.949 -7.083 -1.406 1.00 90.62 98 GLU A CA 1
ATOM 735 C C . GLU A 1 98 ? -1.852 -6.635 -2.867 1.00 90.62 98 GLU A C 1
ATOM 737 O O . GLU A 1 98 ? -2.828 -6.128 -3.428 1.00 90.62 98 GLU A O 1
ATOM 742 N N . TYR A 1 99 ? -0.679 -6.800 -3.476 1.00 89.38 99 TYR A N 1
ATOM 743 C CA . TYR A 1 99 ? -0.451 -6.491 -4.885 1.00 89.38 99 TYR A CA 1
ATOM 744 C C . TYR A 1 99 ? 0.108 -7.723 -5.588 1.00 89.38 99 TYR A C 1
ATOM 746 O O . TYR A 1 99 ? 1.232 -8.126 -5.294 1.00 89.38 99 TYR A O 1
ATOM 754 N N . ASP A 1 100 ? -0.632 -8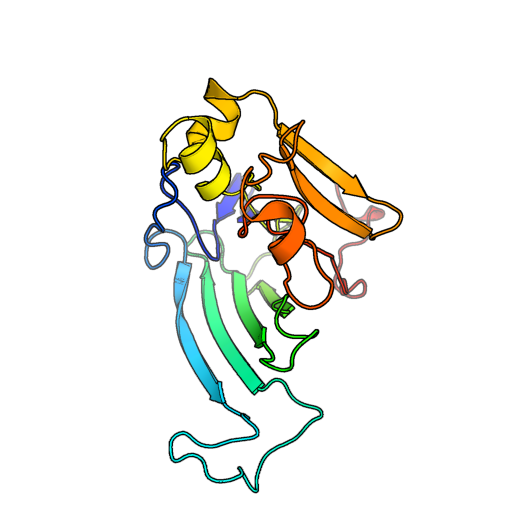.242 -6.564 1.00 92.12 100 ASP A N 1
ATOM 755 C CA . ASP A 1 100 ? -0.102 -9.180 -7.550 1.00 92.12 100 ASP A CA 1
ATOM 756 C C . ASP A 1 100 ? 0.304 -8.379 -8.785 1.00 92.12 100 ASP A C 1
ATOM 758 O O . ASP A 1 100 ? -0.519 -7.673 -9.378 1.00 92.12 100 ASP A O 1
ATOM 762 N N . ILE A 1 101 ? 1.581 -8.449 -9.154 1.00 90.69 101 ILE A N 1
ATOM 763 C CA . ILE A 1 101 ? 2.147 -7.685 -10.268 1.00 90.69 101 ILE A CA 1
ATOM 764 C C . ILE A 1 101 ? 2.740 -8.671 -11.263 1.00 90.69 101 ILE A C 1
ATOM 766 O O . ILE A 1 101 ? 3.662 -9.414 -10.935 1.00 90.69 101 ILE A O 1
ATOM 770 N N . VAL A 1 102 ? 2.224 -8.651 -12.488 1.00 91.38 102 VAL A N 1
ATOM 771 C CA . VAL A 1 102 ? 2.630 -9.558 -13.562 1.00 91.38 102 VAL A CA 1
ATOM 772 C C . VAL A 1 102 ? 3.183 -8.745 -14.722 1.00 91.38 102 VAL A C 1
ATOM 774 O O . VAL A 1 102 ? 2.553 -7.793 -15.180 1.00 91.38 102 VAL A O 1
ATOM 777 N N . ASN A 1 103 ? 4.362 -9.120 -15.215 1.00 90.31 103 ASN A N 1
ATOM 778 C CA . ASN A 1 103 ? 4.874 -8.597 -16.474 1.00 90.31 103 ASN A CA 1
ATOM 779 C C . ASN A 1 103 ? 4.204 -9.326 -17.645 1.00 90.31 103 ASN A C 1
ATOM 781 O O . ASN A 1 103 ? 4.526 -10.480 -17.910 1.00 90.31 103 ASN A O 1
ATOM 785 N N . ASN A 1 104 ? 3.282 -8.649 -18.333 1.00 92.25 104 ASN A N 1
ATOM 786 C CA . ASN A 1 104 ? 2.590 -9.176 -19.513 1.00 92.25 104 ASN A CA 1
ATOM 787 C C . ASN A 1 104 ? 3.286 -8.790 -20.831 1.00 92.25 104 ASN A C 1
ATOM 789 O O . ASN A 1 104 ? 2.738 -9.019 -21.912 1.00 92.25 104 ASN A O 1
ATOM 793 N N . ASP A 1 105 ? 4.461 -8.161 -20.774 1.00 90.75 105 ASP A N 1
ATOM 794 C CA . ASP A 1 105 ? 5.225 -7.842 -21.975 1.00 90.75 105 ASP A CA 1
ATOM 795 C C . ASP A 1 105 ? 5.931 -9.076 -22.547 1.00 90.75 105 ASP A C 1
ATOM 797 O O . ASP A 1 105 ? 6.153 -10.079 -21.874 1.00 90.75 105 ASP A O 1
ATOM 801 N N . SER A 1 106 ? 6.342 -8.983 -23.810 1.00 89.44 106 SER A N 1
ATOM 802 C CA . SER A 1 106 ? 7.164 -10.007 -24.460 1.00 89.44 106 SER A CA 1
ATOM 803 C C . SER A 1 106 ? 8.654 -9.891 -24.116 1.00 89.44 106 SER A C 1
ATOM 805 O O . SER A 1 106 ? 9.468 -10.605 -24.699 1.00 89.44 106 SER A O 1
ATOM 807 N N . ILE A 1 107 ? 9.029 -8.933 -23.266 1.00 87.06 107 ILE A N 1
ATOM 808 C CA . ILE A 1 107 ? 10.401 -8.697 -22.818 1.00 87.06 107 ILE A CA 1
ATOM 809 C C . ILE A 1 107 ? 10.457 -8.698 -21.294 1.00 87.06 107 ILE A C 1
ATOM 811 O O . ILE A 1 107 ? 9.524 -8.247 -20.628 1.00 87.06 107 ILE A O 1
ATOM 815 N N . ASP A 1 108 ? 11.589 -9.131 -20.752 1.00 84.94 108 ASP A N 1
ATOM 816 C CA . ASP A 1 108 ? 11.840 -9.041 -19.321 1.00 84.94 108 ASP A CA 1
ATOM 817 C C . ASP A 1 108 ? 12.202 -7.610 -18.927 1.00 84.94 108 ASP A C 1
ATOM 819 O O . ASP A 1 108 ? 13.018 -6.937 -19.563 1.00 84.94 108 ASP A O 1
ATOM 823 N N . TYR A 1 109 ? 11.593 -7.150 -17.842 1.00 86.19 109 TYR A N 1
ATOM 824 C CA . TYR A 1 109 ? 11.887 -5.865 -17.226 1.00 86.19 109 TYR A CA 1
ATOM 825 C C . TYR A 1 109 ? 13.034 -6.027 -16.235 1.00 86.19 109 TYR A C 1
ATOM 827 O O . TYR A 1 109 ? 12.826 -6.216 -15.037 1.00 86.19 109 TYR A O 1
ATOM 835 N N . THR A 1 110 ? 14.260 -5.969 -16.755 1.00 78.75 110 THR A N 1
ATOM 836 C CA . THR A 1 110 ? 15.473 -6.005 -15.931 1.00 78.75 11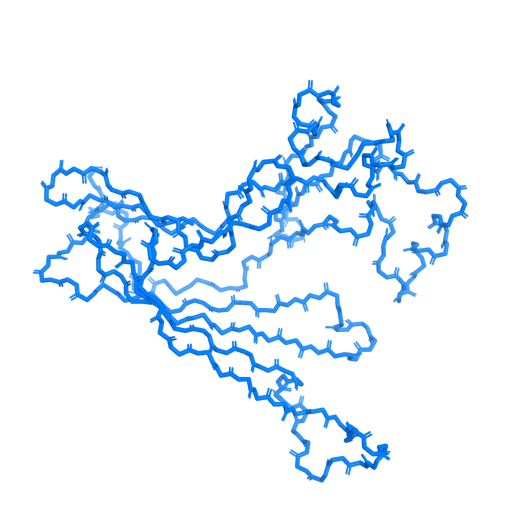0 THR A CA 1
ATOM 837 C C . THR A 1 110 ? 15.572 -4.742 -15.071 1.00 78.75 110 THR A C 1
ATOM 839 O O . THR A 1 110 ? 15.094 -3.669 -15.456 1.00 78.75 110 THR A O 1
ATOM 842 N N . ASP A 1 111 ? 16.173 -4.865 -13.886 1.00 79.31 111 ASP A N 1
ATOM 843 C CA . ASP A 1 111 ? 16.289 -3.787 -12.889 1.00 79.31 111 ASP A CA 1
ATOM 844 C C . ASP A 1 111 ? 14.936 -3.185 -12.466 1.00 79.31 111 ASP A C 1
ATOM 846 O O . ASP A 1 111 ? 14.815 -1.997 -12.143 1.00 79.31 111 ASP A O 1
ATOM 850 N N . GLY A 1 112 ? 13.894 -4.019 -12.489 1.00 78.06 112 GLY A N 1
ATOM 851 C CA . GLY A 1 112 ? 12.565 -3.670 -12.020 1.00 78.06 112 GLY A CA 1
ATOM 852 C C . GLY A 1 112 ? 12.529 -3.492 -10.504 1.00 78.06 112 GLY A C 1
ATOM 853 O O . GLY A 1 112 ? 12.974 -4.358 -9.754 1.00 78.06 112 GLY A O 1
ATOM 854 N N . PHE A 1 113 ? 11.944 -2.392 -10.034 1.00 80.62 113 PHE A N 1
ATOM 855 C CA . PHE A 1 113 ? 11.590 -2.235 -8.630 1.00 80.62 113 PHE A CA 1
ATOM 856 C C . PHE A 1 113 ? 10.159 -1.743 -8.457 1.00 80.62 113 PHE A C 1
ATOM 858 O O . PHE A 1 113 ? 9.667 -0.847 -9.154 1.00 80.62 113 PHE A O 1
ATOM 865 N N . VAL A 1 114 ? 9.504 -2.332 -7.461 1.00 78.88 114 VAL A N 1
ATOM 866 C CA . VAL A 1 114 ? 8.195 -1.915 -6.979 1.00 78.88 114 VAL A CA 1
ATOM 867 C C . VAL A 1 114 ? 8.407 -1.044 -5.756 1.00 78.88 114 VAL A C 1
ATOM 869 O O . VAL A 1 114 ? 8.931 -1.483 -4.736 1.00 78.88 114 VAL A O 1
ATOM 872 N N . MET A 1 115 ? 8.000 0.213 -5.861 1.00 74.31 115 MET A N 1
ATOM 873 C CA . MET A 1 115 ? 7.983 1.135 -4.740 1.00 74.31 115 MET A CA 1
ATOM 874 C C . MET A 1 115 ? 6.552 1.278 -4.242 1.00 74.31 115 MET A C 1
ATOM 876 O O . MET A 1 115 ? 5.713 1.927 -4.881 1.00 74.31 115 MET A O 1
ATOM 880 N N . SER A 1 116 ? 6.289 0.704 -3.076 1.00 65.31 116 SER A N 1
ATOM 881 C CA . SER A 1 116 ? 5.100 1.018 -2.296 1.00 65.31 116 SER A CA 1
ATOM 882 C C . SER A 1 116 ? 5.279 2.423 -1.719 1.00 65.31 116 SER A C 1
ATOM 884 O O . SER A 1 116 ? 6.094 2.622 -0.827 1.00 65.31 116 SER A O 1
ATOM 886 N N . GLN A 1 117 ? 4.514 3.371 -2.271 1.00 62.53 117 GLN A N 1
ATOM 887 C CA . GLN A 1 117 ? 4.420 4.798 -1.920 1.00 62.53 117 GLN A CA 1
ATOM 888 C C . GLN A 1 117 ? 5.511 5.744 -2.439 1.00 62.53 117 GLN A C 1
ATOM 890 O O . GLN A 1 117 ? 6.706 5.553 -2.253 1.00 62.53 117 GLN A O 1
ATOM 895 N N . ASN A 1 118 ? 5.031 6.842 -3.028 1.00 49.53 118 ASN A N 1
ATOM 896 C CA . ASN A 1 118 ? 5.739 8.112 -3.095 1.00 49.53 118 ASN A CA 1
ATOM 897 C C . ASN A 1 118 ? 5.093 9.028 -2.054 1.00 49.53 118 ASN A C 1
ATOM 899 O O . ASN A 1 118 ? 3.874 9.153 -2.054 1.00 49.53 118 ASN A O 1
ATOM 903 N N . ALA A 1 119 ? 5.923 9.659 -1.226 1.00 54.44 119 ALA A N 1
ATOM 904 C CA . ALA A 1 119 ? 5.556 10.595 -0.164 1.00 54.44 119 ALA A CA 1
ATOM 905 C C . ALA A 1 119 ? 4.769 9.977 1.005 1.00 54.44 119 ALA A C 1
ATOM 907 O O . ALA A 1 119 ? 3.562 9.764 0.966 1.00 54.44 119 ALA A O 1
ATOM 908 N N . PHE A 1 120 ? 5.486 9.745 2.103 1.00 63.22 120 PHE A N 1
ATOM 909 C CA . PHE A 1 120 ? 4.861 9.806 3.409 1.00 63.22 120 PHE A CA 1
ATOM 910 C C . PHE A 1 120 ? 4.960 11.244 3.912 1.00 63.22 120 PHE A C 1
ATOM 912 O O . PHE A 1 120 ? 6.048 11.819 3.949 1.00 63.22 120 PHE A O 1
ATOM 919 N N . SER A 1 121 ? 3.838 11.782 4.359 1.00 62.88 121 SER A N 1
ATOM 920 C CA . SER A 1 121 ? 3.754 13.081 5.008 1.00 62.88 121 SER A CA 1
ATOM 921 C C . SER A 1 121 ? 3.042 12.897 6.344 1.00 62.88 121 SER A C 1
ATOM 923 O O . SER A 1 121 ? 2.110 12.088 6.433 1.00 62.88 121 SER A O 1
ATOM 925 N N . PRO A 1 122 ? 3.406 13.637 7.402 1.00 63.31 122 PRO A N 1
ATOM 926 C CA . PRO A 1 122 ? 2.511 13.869 8.512 1.00 63.31 122 PRO A CA 1
ATOM 927 C C . PRO A 1 122 ? 1.163 14.348 8.005 1.00 63.31 122 PRO A C 1
ATOM 929 O O . PRO A 1 122 ? 1.026 15.010 6.975 1.00 63.31 122 PRO A O 1
ATOM 932 N N . SER A 1 123 ? 0.158 13.987 8.777 1.00 67.50 123 SER A N 1
ATOM 933 C CA . SER A 1 123 ? -1.224 14.338 8.526 1.00 67.50 123 SER A CA 1
ATOM 934 C C . SER A 1 123 ? -1.391 15.848 8.299 1.00 67.50 123 SER A C 1
ATOM 936 O O . SER A 1 123 ? -1.008 16.665 9.146 1.00 67.50 123 SER A O 1
ATOM 938 N N . ALA A 1 124 ? -2.017 16.215 7.171 1.00 71.75 124 ALA A N 1
ATOM 939 C CA . ALA A 1 124 ? -2.368 17.600 6.837 1.00 71.75 124 ALA A CA 1
ATOM 940 C C . ALA A 1 124 ? -3.252 18.237 7.922 1.00 71.75 124 ALA A C 1
ATOM 942 O O . ALA A 1 124 ? -3.200 19.444 8.150 1.00 71.75 124 ALA A O 1
ATOM 943 N N . PHE A 1 125 ? -3.988 17.414 8.673 1.00 71.00 125 PHE A N 1
ATOM 944 C CA . PHE A 1 125 ? -4.730 17.841 9.851 1.00 71.00 125 PHE A CA 1
ATOM 945 C C . PHE A 1 125 ? -3.822 18.482 10.917 1.00 71.00 125 PHE A C 1
ATOM 947 O O . PHE A 1 125 ? -4.183 19.484 11.532 1.00 71.00 125 PHE A O 1
ATOM 954 N N . GLY A 1 126 ? -2.630 17.928 11.148 1.00 72.00 126 GLY A N 1
ATOM 955 C CA . GLY A 1 126 ? -1.679 18.456 12.128 1.00 72.00 126 GLY A CA 1
ATOM 956 C C . GLY A 1 126 ? -1.139 19.821 11.715 1.00 72.00 126 GLY A C 1
ATOM 957 O O . GLY A 1 126 ? -1.056 20.730 12.542 1.00 72.00 126 GLY A O 1
ATOM 958 N N . LEU A 1 127 ? -0.869 19.998 10.419 1.00 73.94 127 LEU A N 1
ATOM 959 C CA . LEU A 1 127 ? -0.512 21.298 9.853 1.00 73.94 127 LEU A CA 1
ATOM 960 C C . LEU A 1 127 ? -1.659 22.305 9.943 1.00 73.94 127 LEU A C 1
ATOM 962 O O . LEU A 1 127 ? -1.423 23.462 10.292 1.00 73.94 127 LEU A O 1
ATOM 966 N N . GLN A 1 128 ? -2.896 21.876 9.689 1.00 77.69 128 GLN A N 1
ATOM 967 C CA . GLN A 1 128 ? -4.068 22.737 9.818 1.00 77.69 128 GLN A CA 1
ATOM 968 C C . GLN A 1 128 ? -4.236 23.225 11.260 1.00 77.69 128 GLN A C 1
ATOM 970 O O . GLN A 1 128 ? -4.478 24.409 11.472 1.00 77.69 128 GLN A O 1
ATOM 975 N N . ARG A 1 129 ? -4.047 22.353 12.259 1.00 76.19 129 ARG A N 1
ATOM 976 C CA . ARG A 1 129 ? -4.093 22.740 13.679 1.00 76.19 129 ARG A CA 1
ATOM 977 C C . ARG A 1 129 ? -2.983 23.720 14.060 1.00 76.19 129 ARG A C 1
ATOM 979 O O . ARG A 1 129 ? -3.258 24.720 14.712 1.00 76.19 129 ARG A O 1
ATOM 986 N N . LYS A 1 130 ? -1.731 23.425 13.692 1.00 76.12 130 LYS A N 1
ATOM 987 C CA . LYS A 1 130 ? -0.564 24.202 14.149 1.00 76.12 130 LYS A CA 1
ATOM 988 C C . LYS A 1 130 ? -0.374 25.506 13.373 1.00 76.12 130 LYS A C 1
ATOM 990 O O . LYS A 1 130 ? 0.029 26.508 13.957 1.00 76.12 130 LYS A O 1
ATOM 995 N N . TYR A 1 131 ? -0.651 25.498 12.071 1.00 78.12 131 TYR A N 1
ATOM 996 C CA . TYR A 1 131 ? -0.321 26.595 11.157 1.00 78.12 131 TYR A CA 1
ATOM 997 C C . TYR A 1 131 ? -1.516 27.134 10.359 1.00 78.12 131 TYR A C 1
ATOM 999 O O . TYR A 1 131 ? -1.340 28.092 9.609 1.00 78.12 131 TYR A O 1
ATOM 1007 N N . GLY A 1 132 ? -2.712 26.546 10.486 1.00 80.69 132 GLY A N 1
ATOM 1008 C CA . GLY A 1 132 ? -3.895 26.971 9.727 1.00 80.69 132 GLY A CA 1
ATOM 1009 C C . GLY A 1 132 ? -3.829 26.639 8.234 1.00 80.69 132 GLY A C 1
ATOM 1010 O O . GLY A 1 132 ? -4.462 27.328 7.437 1.00 80.69 132 GLY A O 1
ATOM 1011 N N . VAL A 1 133 ? -3.033 25.636 7.845 1.00 77.94 133 VAL A N 1
ATOM 1012 C CA . VAL A 1 133 ? -2.802 25.268 6.442 1.00 77.94 133 VAL A CA 1
ATOM 1013 C C . VAL A 1 133 ? -3.136 23.800 6.186 1.00 77.94 133 VAL A C 1
ATOM 1015 O O . VAL A 1 133 ? -2.542 22.909 6.791 1.00 77.94 133 VAL A O 1
ATOM 1018 N N . TRP A 1 134 ? -4.007 23.562 5.206 1.00 76.38 134 TRP A N 1
ATOM 1019 C CA . TRP A 1 134 ? -4.303 22.244 4.653 1.00 76.38 134 TRP A CA 1
ATOM 1020 C C . TRP A 1 134 ? -3.514 22.041 3.361 1.00 76.38 134 TRP A C 1
ATOM 1022 O O . TRP A 1 134 ? -3.983 22.353 2.269 1.00 76.38 134 TRP A O 1
ATOM 1032 N N . ASN A 1 135 ? -2.266 21.605 3.491 1.00 72.31 135 ASN A N 1
ATOM 1033 C CA . ASN A 1 135 ? -1.411 21.350 2.340 1.00 72.31 135 ASN A CA 1
ATOM 1034 C C . ASN A 1 135 ? -0.306 20.370 2.730 1.00 72.31 135 ASN A C 1
ATOM 1036 O O . ASN A 1 135 ? 0.543 20.716 3.551 1.00 72.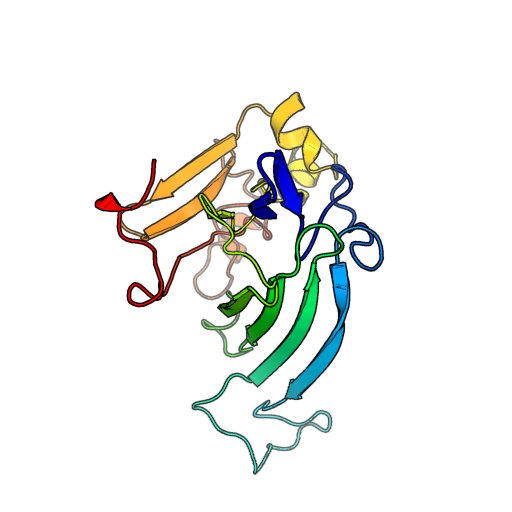31 135 ASN A O 1
ATOM 1040 N N . GLU A 1 136 ? -0.297 19.194 2.100 1.00 67.25 136 GLU A N 1
ATOM 1041 C CA . GLU A 1 136 ? 0.767 18.204 2.250 1.00 67.25 136 GLU A CA 1
ATOM 1042 C C . GLU A 1 136 ? 2.136 18.851 2.001 1.00 67.25 136 GLU A C 1
ATOM 1044 O O . GLU A 1 136 ? 2.918 18.944 2.925 1.00 67.25 136 GLU A O 1
ATOM 1049 N N . SER A 1 137 ? 2.413 19.468 0.847 1.00 68.56 137 SER A N 1
ATOM 1050 C CA . SER A 1 137 ? 3.736 20.060 0.537 1.00 68.56 137 SER A CA 1
ATOM 1051 C C . SER A 1 137 ? 4.245 21.150 1.505 1.00 68.56 137 SER A C 1
ATOM 1053 O O . SER A 1 137 ? 5.431 21.504 1.494 1.00 68.56 137 SER A O 1
ATOM 1055 N N . SER A 1 138 ? 3.388 21.695 2.378 1.00 70.31 138 SER A N 1
ATOM 1056 C CA . SER A 1 138 ? 3.819 22.617 3.444 1.00 70.31 138 SER A CA 1
ATOM 1057 C C . SER A 1 138 ? 4.648 21.929 4.527 1.00 70.31 138 SER A C 1
ATOM 1059 O O . SER A 1 138 ? 5.404 22.587 5.248 1.00 70.31 138 SER A O 1
ATOM 1061 N N . VAL A 1 139 ? 4.558 20.607 4.595 1.00 64.38 139 VAL A N 1
ATOM 1062 C CA . VAL A 1 139 ? 5.318 19.762 5.495 1.00 64.38 139 VAL A CA 1
ATOM 1063 C C . VAL A 1 139 ? 6.835 19.897 5.338 1.00 64.38 139 VAL A C 1
ATOM 1065 O O . VAL A 1 139 ? 7.543 20.255 6.286 1.00 64.38 139 VAL A O 1
ATOM 1068 N N . THR A 1 140 ? 7.324 19.724 4.111 1.00 61.22 140 THR A N 1
ATOM 1069 C CA . THR A 1 140 ? 8.747 19.747 3.748 1.00 61.22 140 THR A CA 1
ATOM 1070 C C . THR A 1 140 ? 9.291 21.165 3.586 1.00 61.22 140 THR A C 1
ATOM 1072 O O . THR A 1 140 ? 10.480 21.404 3.803 1.00 61.22 140 THR A O 1
ATOM 1075 N N . SER A 1 141 ? 8.433 22.124 3.228 1.00 60.66 141 SER A N 1
ATOM 1076 C CA . SER A 1 141 ? 8.838 23.499 2.919 1.00 60.66 141 SER A CA 1
ATOM 1077 C C . SER A 1 141 ? 8.792 24.453 4.117 1.00 60.66 141 SER A C 1
ATOM 1079 O O . SER A 1 141 ? 9.626 25.358 4.189 1.00 60.66 141 SER A O 1
ATOM 1081 N N . ARG A 1 142 ? 7.863 24.263 5.068 1.00 60.00 142 ARG A N 1
ATOM 1082 C CA . ARG A 1 142 ? 7.654 25.194 6.195 1.00 60.00 142 ARG A CA 1
ATOM 1083 C C . ARG A 1 142 ? 8.062 24.632 7.540 1.00 60.00 142 ARG A C 1
ATOM 1085 O O . ARG A 1 142 ? 8.736 25.328 8.293 1.00 60.00 142 ARG A O 1
ATOM 1092 N N . SER A 1 143 ? 7.637 23.408 7.852 1.00 58.78 143 SER A N 1
ATOM 1093 C CA . SER A 1 143 ? 7.878 22.860 9.184 1.00 58.78 143 SER A CA 1
ATOM 1094 C C . SER A 1 143 ? 9.341 22.446 9.335 1.00 58.78 143 SER A C 1
ATOM 1096 O O . SER A 1 143 ? 9.941 22.735 10.361 1.00 58.78 143 SER A O 1
ATOM 1098 N N . ARG A 1 144 ? 9.935 21.797 8.314 1.00 65.50 144 ARG A N 1
ATOM 1099 C CA . ARG A 1 144 ? 11.230 21.084 8.432 1.00 65.50 144 ARG A CA 1
ATOM 1100 C C . ARG A 1 144 ? 11.323 20.245 9.719 1.00 65.50 144 ARG A C 1
ATOM 1102 O O . ARG A 1 144 ? 12.412 19.963 10.211 1.00 65.50 144 ARG A O 1
ATOM 1109 N N . GLU A 1 145 ? 10.178 19.871 10.275 1.00 66.69 145 GLU A N 1
ATOM 1110 C CA . GLU A 1 145 ? 10.035 19.249 11.586 1.00 66.69 145 GLU A CA 1
ATOM 1111 C C . GLU A 1 145 ? 9.689 17.773 11.417 1.00 66.69 145 GLU A C 1
ATOM 1113 O O . GLU A 1 145 ? 9.165 17.157 12.334 1.00 66.69 145 GLU A O 1
ATOM 1118 N N . GLU A 1 146 ? 9.971 17.191 10.255 1.00 72.38 146 GLU A N 1
ATOM 1119 C CA . GLU A 1 146 ? 9.481 15.868 9.895 1.00 72.38 146 GLU A CA 1
ATOM 1120 C C . GLU A 1 146 ? 10.576 14.844 9.844 1.00 72.38 146 GLU A C 1
ATOM 1122 O O . GLU A 1 146 ? 11.657 15.065 9.293 1.00 72.38 146 GLU A O 1
ATOM 1127 N N . TYR A 1 147 ? 10.242 13.686 10.386 1.00 72.94 147 TYR A N 1
ATOM 1128 C CA . TYR A 1 147 ? 11.145 12.568 10.441 1.00 72.94 147 TYR A CA 1
ATOM 1129 C C . TYR A 1 147 ? 10.451 11.366 9.834 1.00 72.94 147 TYR A C 1
ATOM 1131 O O . TYR A 1 147 ? 9.497 10.819 10.389 1.00 72.94 147 TYR A O 1
ATOM 1139 N N . CYS A 1 148 ? 10.970 10.951 8.682 1.00 75.31 148 CYS A N 1
ATOM 1140 C CA . CYS A 1 148 ? 10.749 9.607 8.187 1.00 75.31 148 CYS A CA 1
ATOM 1141 C C . CYS A 1 148 ? 11.589 8.657 9.027 1.00 75.31 148 CYS A C 1
ATOM 1143 O O . CYS A 1 148 ? 12.808 8.815 9.128 1.00 75.31 148 CYS A O 1
ATOM 1145 N N . ARG A 1 149 ? 10.937 7.680 9.653 1.00 76.81 149 ARG A N 1
ATOM 1146 C CA . ARG A 1 149 ? 11.608 6.718 10.516 1.00 76.81 149 ARG A CA 1
ATOM 1147 C C . ARG A 1 149 ? 11.182 5.305 10.172 1.00 76.81 149 ARG A C 1
ATOM 1149 O O . ARG A 1 149 ? 10.005 5.021 9.983 1.00 76.81 149 ARG A O 1
ATOM 1156 N N . TYR A 1 150 ? 12.165 4.415 10.185 1.00 81.38 150 TYR A N 1
ATOM 1157 C CA . TYR A 1 150 ? 11.936 2.986 10.307 1.00 81.38 150 TYR A CA 1
ATOM 1158 C C . TYR A 1 150 ? 12.166 2.568 11.760 1.00 81.38 150 TYR A C 1
ATOM 1160 O O . TYR A 1 150 ? 13.209 2.872 12.349 1.00 81.38 150 TYR A O 1
ATOM 1168 N N . SER A 1 151 ? 11.185 1.908 12.373 1.00 81.81 151 SER A N 1
ATOM 1169 C CA . SER A 1 151 ? 11.338 1.327 13.708 1.00 81.81 151 SER A CA 1
ATOM 1170 C C . SER A 1 151 ? 11.608 -0.164 13.594 1.00 81.81 151 SER A C 1
ATOM 1172 O O . SER A 1 151 ? 10.730 -0.914 13.187 1.00 81.81 151 SER A O 1
ATOM 1174 N N . PHE A 1 152 ? 12.785 -0.612 14.033 1.00 80.88 152 PHE A N 1
ATOM 1175 C CA . PHE A 1 152 ? 13.126 -2.038 14.063 1.00 80.88 152 PHE A CA 1
ATOM 1176 C C . PHE A 1 152 ? 12.287 -2.849 15.058 1.00 80.88 152 PHE A C 1
ATOM 1178 O O . PHE A 1 152 ? 12.091 -4.037 14.846 1.00 80.88 152 PHE A O 1
ATOM 1185 N N . SER A 1 153 ? 11.762 -2.229 16.121 1.00 83.25 153 SER A N 1
ATOM 1186 C CA . SER A 1 153 ? 10.891 -2.923 17.081 1.00 83.25 153 SER A CA 1
ATOM 1187 C C . SER A 1 153 ? 9.458 -3.087 16.580 1.00 83.25 153 SER A C 1
ATOM 1189 O O . SER A 1 153 ? 8.767 -4.001 17.014 1.00 83.25 153 SER A O 1
ATOM 1191 N N . ARG A 1 154 ? 9.006 -2.205 15.681 1.00 73.25 154 ARG A N 1
ATOM 1192 C CA . ARG A 1 154 ? 7.671 -2.263 15.065 1.00 73.25 154 ARG A CA 1
ATOM 1193 C C . ARG A 1 154 ? 7.691 -2.799 13.632 1.00 73.25 154 ARG A C 1
ATOM 1195 O O . ARG A 1 154 ? 6.626 -2.987 13.066 1.00 73.25 154 ARG A O 1
ATOM 1202 N N . LEU A 1 155 ? 8.882 -2.960 13.047 1.00 81.19 155 LEU A N 1
ATOM 1203 C CA . LEU A 1 155 ? 9.135 -3.243 11.625 1.00 81.19 155 LEU A CA 1
ATOM 1204 C C . LEU A 1 155 ? 8.388 -2.303 10.660 1.00 81.19 155 LEU A C 1
ATOM 1206 O O . LEU A 1 155 ? 8.088 -2.648 9.524 1.00 81.19 155 LEU A O 1
ATOM 1210 N N . MET A 1 156 ? 8.094 -1.088 11.119 1.00 81.00 156 MET A N 1
ATOM 1211 C CA . MET A 1 156 ? 7.185 -0.161 10.453 1.00 81.00 156 MET A CA 1
ATOM 1212 C C . MET A 1 156 ? 7.933 1.090 10.001 1.00 81.00 156 MET A C 1
ATOM 1214 O O . MET A 1 156 ? 8.672 1.697 10.789 1.00 81.00 156 MET A O 1
ATOM 1218 N N . THR A 1 157 ? 7.678 1.501 8.760 1.00 80.38 157 THR A N 1
ATOM 1219 C CA . THR A 1 157 ? 8.004 2.836 8.253 1.00 80.38 157 THR A CA 1
ATOM 1220 C C . THR A 1 157 ? 6.855 3.773 8.584 1.00 80.38 157 THR A C 1
ATOM 1222 O O . THR A 1 157 ? 5.699 3.463 8.313 1.00 80.38 157 THR A O 1
ATOM 1225 N N . TYR A 1 158 ? 7.150 4.921 9.174 1.00 78.25 158 TYR A N 1
ATOM 1226 C CA . TYR A 1 158 ? 6.150 5.939 9.473 1.00 78.25 158 TYR A CA 1
ATOM 1227 C C . TYR A 1 158 ? 6.787 7.320 9.455 1.00 78.25 158 TYR A C 1
ATOM 1229 O O . TYR A 1 158 ? 8.008 7.468 9.581 1.00 78.25 158 TYR A O 1
ATOM 1237 N N . VAL A 1 159 ? 5.942 8.338 9.330 1.00 75.38 159 VAL A N 1
ATOM 1238 C CA . VAL A 1 159 ? 6.367 9.732 9.408 1.00 75.38 159 VAL A CA 1
ATOM 1239 C C . VAL A 1 159 ? 5.656 10.418 10.550 1.00 75.38 159 VAL A C 1
ATOM 1241 O O . VAL A 1 159 ? 4.481 10.177 10.822 1.00 75.38 159 VAL A O 1
ATOM 1244 N N . HIS A 1 160 ? 6.408 11.243 11.261 1.00 73.88 160 HIS A N 1
ATOM 1245 C CA . HIS A 1 160 ? 5.899 12.034 12.362 1.00 73.88 160 HIS A CA 1
ATOM 1246 C C . HIS A 1 160 ? 6.555 13.410 12.356 1.00 73.88 160 HIS A C 1
ATOM 1248 O O . HIS A 1 160 ? 7.683 13.572 11.878 1.00 73.88 160 HIS A O 1
ATOM 1254 N N . SER A 1 161 ? 5.860 14.394 12.919 1.00 72.56 161 SER A N 1
ATOM 1255 C CA . SER A 1 161 ? 6.485 15.669 13.246 1.00 72.56 161 SER A CA 1
ATOM 1256 C C . SER A 1 161 ? 7.315 15.547 14.530 1.00 72.56 161 SER A C 1
ATOM 1258 O O . SER A 1 161 ? 7.157 14.602 15.310 1.00 72.56 161 SER A O 1
ATOM 1260 N N . ARG A 1 162 ? 8.229 16.492 14.765 1.00 72.94 162 ARG A N 1
ATOM 1261 C CA . ARG A 1 162 ? 9.172 16.487 15.894 1.00 72.94 162 ARG A CA 1
ATOM 1262 C C . ARG A 1 162 ? 8.470 16.388 17.241 1.00 72.94 162 ARG A C 1
ATOM 1264 O O . ARG A 1 162 ? 8.942 15.698 18.136 1.00 72.94 162 ARG A O 1
ATOM 1271 N N . ASP A 1 163 ? 7.376 17.120 17.370 1.00 72.50 163 ASP A N 1
ATOM 1272 C CA . ASP A 1 163 ? 6.548 17.231 18.563 1.00 72.50 163 ASP A CA 1
ATOM 1273 C C . ASP A 1 163 ? 5.215 16.477 18.422 1.00 72.50 163 ASP A C 1
ATOM 1275 O O . ASP A 1 163 ? 4.443 16.479 19.370 1.00 72.50 163 ASP A O 1
ATOM 1279 N N . GLY A 1 164 ? 4.939 15.832 17.279 1.00 70.12 164 GLY A N 1
ATOM 1280 C CA . GLY A 1 164 ? 3.712 15.068 16.998 1.00 70.12 164 GLY A CA 1
ATOM 1281 C C . GLY A 1 164 ? 2.468 15.915 16.692 1.00 70.12 164 GLY A C 1
ATOM 1282 O O . GLY A 1 164 ? 1.415 15.371 16.358 1.00 70.12 164 GLY A O 1
ATOM 1283 N N . PHE A 1 165 ? 2.563 17.248 16.789 1.00 74.75 165 PHE A N 1
ATOM 1284 C CA . PHE A 1 165 ? 1.420 18.175 16.725 1.00 74.75 165 PHE A CA 1
ATOM 1285 C C . PHE A 1 165 ? 0.205 17.696 17.561 1.00 74.75 165 PHE A C 1
ATOM 1287 O O . PHE A 1 165 ? -0.898 17.558 17.011 1.00 74.75 165 PHE A O 1
ATOM 1294 N N . PRO A 1 166 ? 0.384 17.393 18.867 1.00 73.50 166 PRO A N 1
ATOM 1295 C CA . PRO A 1 166 ? -0.689 16.892 19.712 1.00 73.50 166 PRO A CA 1
ATOM 1296 C C . PRO A 1 166 ? -1.795 17.936 19.830 1.00 73.50 166 PRO A C 1
ATOM 1298 O O . PRO A 1 166 ? -1.545 19.140 19.903 1.00 73.50 166 PRO A O 1
ATOM 1301 N N . ASP A 1 167 ? -3.035 17.460 19.858 1.00 72.94 167 ASP A N 1
ATOM 1302 C CA . ASP A 1 167 ? -4.187 18.316 20.105 1.00 72.94 167 ASP A CA 1
ATOM 1303 C C . ASP A 1 167 ? -4.209 18.738 21.577 1.00 72.94 167 ASP A C 1
ATOM 1305 O O . ASP A 1 167 ? -4.255 17.894 22.467 1.00 72.94 167 ASP A O 1
ATOM 1309 N N . SER A 1 168 ? -4.164 20.039 21.856 1.00 75.81 168 SER A N 1
ATOM 1310 C CA . SER A 1 168 ? -4.071 20.535 23.233 1.00 75.81 168 SER A CA 1
ATOM 1311 C C . SER A 1 168 ? -5.309 20.242 24.087 1.00 75.81 168 SER A C 1
ATOM 1313 O O . SER A 1 168 ? -5.231 20.364 25.308 1.00 75.81 168 SER A O 1
ATOM 1315 N N . VAL A 1 169 ? -6.431 19.859 23.469 1.00 79.56 169 VAL A N 1
ATOM 1316 C CA . VAL A 1 169 ? -7.707 19.592 24.142 1.00 79.56 169 VAL A CA 1
ATOM 1317 C C . VAL A 1 169 ? -7.974 18.091 24.213 1.00 79.56 169 VAL A C 1
ATOM 1319 O O . VAL A 1 169 ? -8.239 17.563 25.291 1.00 79.56 169 VAL A O 1
ATOM 1322 N N . TYR A 1 170 ? -7.863 17.390 23.085 1.00 75.56 170 TYR A N 1
ATOM 1323 C CA . TYR A 1 170 ? -8.307 15.998 22.956 1.00 75.56 170 TYR A CA 1
ATOM 1324 C C . TYR A 1 170 ? -7.182 14.962 23.020 1.00 75.56 170 TYR A C 1
ATOM 1326 O O . TYR A 1 170 ? -7.448 13.767 22.893 1.00 75.56 170 TYR A O 1
ATOM 1334 N N . PHE A 1 171 ? -5.925 15.371 23.241 1.00 75.88 171 PHE A N 1
ATOM 1335 C CA . PHE A 1 171 ? -4.796 14.434 23.256 1.00 75.88 171 PHE A CA 1
ATOM 1336 C C . PHE A 1 171 ? -5.015 13.240 24.193 1.00 75.88 171 PHE A C 1
ATOM 1338 O O . PHE A 1 171 ? -4.796 12.105 23.782 1.00 75.88 171 PHE A O 1
ATOM 1345 N N . ASN A 1 172 ? -5.481 13.461 25.425 1.00 77.38 172 ASN A N 1
ATOM 1346 C CA . ASN A 1 172 ? -5.686 12.370 26.389 1.00 77.38 172 ASN A CA 1
ATOM 1347 C C . ASN A 1 172 ? -6.806 11.407 25.954 1.00 77.38 172 ASN A C 1
ATOM 1349 O O . ASN A 1 172 ? -6.696 10.194 26.126 1.00 77.38 172 ASN A O 1
ATOM 1353 N N . GLU A 1 173 ? -7.871 11.934 25.352 1.00 76.38 173 GLU A N 1
ATOM 1354 C CA . GLU A 1 173 ? -8.999 11.140 24.861 1.00 76.38 173 GLU A CA 1
ATOM 1355 C C . GLU A 1 173 ? -8.607 10.276 23.655 1.00 76.38 173 GLU A C 1
ATOM 1357 O O . GLU A 1 173 ? -8.928 9.089 23.607 1.00 76.38 173 GLU A O 1
ATOM 1362 N N . TRP A 1 174 ? -7.857 10.842 22.706 1.00 70.12 174 TRP A N 1
ATOM 1363 C CA . TRP A 1 174 ? -7.415 10.138 21.496 1.00 70.12 174 TRP A CA 1
ATOM 1364 C C . TRP A 1 174 ? -6.144 9.315 21.677 1.00 70.12 174 TRP A C 1
ATOM 1366 O O . TRP A 1 174 ? -5.755 8.589 20.767 1.00 70.12 174 TRP A O 1
ATOM 1376 N N . SER A 1 175 ? -5.458 9.449 22.809 1.00 70.12 175 SER A N 1
ATOM 1377 C CA . SER A 1 175 ? -4.348 8.567 23.188 1.00 70.12 175 SER A CA 1
ATOM 1378 C C . SER A 1 175 ? -4.771 7.422 24.095 1.00 70.12 175 SER A C 1
ATOM 1380 O O . SER A 1 175 ? -3.963 6.533 24.372 1.00 70.12 175 SER A O 1
ATOM 1382 N N . SER A 1 176 ? -6.040 7.393 24.504 1.00 69.00 176 SER A N 1
ATOM 1383 C CA . SER A 1 176 ? -6.590 6.283 25.267 1.00 69.00 176 SER A CA 1
ATOM 1384 C C . SER A 1 176 ? -6.676 5.011 24.406 1.00 69.00 176 SER A C 1
ATOM 1386 O O . SER A 1 176 ? -7.035 5.087 23.228 1.00 69.00 176 SER A O 1
ATOM 1388 N N . PRO A 1 177 ? -6.374 3.823 24.964 1.00 66.75 177 PRO A N 1
ATOM 1389 C CA . PRO A 1 177 ? -6.547 2.553 24.262 1.00 66.75 177 PRO A CA 1
ATOM 1390 C C . PRO A 1 177 ? -7.950 2.421 23.649 1.00 66.75 177 PRO A C 1
ATOM 1392 O O . PRO A 1 177 ? -8.944 2.684 24.318 1.00 66.75 177 PRO A O 1
ATOM 1395 N N . GLY A 1 178 ? -8.027 2.016 22.379 1.00 63.09 178 GLY A N 1
ATOM 1396 C CA . GLY A 1 178 ? -9.285 1.906 21.623 1.00 63.09 178 GLY A CA 1
ATOM 1397 C C . GLY A 1 178 ? -9.622 3.140 20.781 1.00 63.09 178 GLY A C 1
ATOM 1398 O O . GLY A 1 178 ? -10.169 2.986 19.698 1.00 63.09 178 GLY A O 1
ATOM 1399 N N . ASN A 1 179 ? -9.183 4.334 21.185 1.00 55.94 179 ASN A N 1
ATOM 1400 C CA . ASN A 1 179 ? -9.281 5.546 20.374 1.00 55.94 179 ASN A CA 1
ATOM 1401 C C . ASN A 1 179 ? -7.945 5.757 19.657 1.00 55.94 179 ASN A C 1
ATOM 1403 O O . ASN A 1 179 ? -6.973 6.229 20.233 1.00 55.94 179 ASN A O 1
ATOM 1407 N N . ARG A 1 180 ? -7.841 5.319 18.402 1.00 58.72 180 ARG A N 1
ATOM 1408 C CA . ARG A 1 180 ? -6.569 5.279 17.662 1.00 58.72 180 ARG A CA 1
ATOM 1409 C C . ARG A 1 180 ? -6.228 6.643 17.049 1.00 58.72 180 ARG A C 1
ATOM 1411 O O . ARG A 1 180 ? -6.468 6.868 15.872 1.00 58.72 180 ARG A O 1
ATOM 1418 N N . GLY A 1 181 ? -5.638 7.549 17.833 1.00 54.69 181 GLY A N 1
ATOM 1419 C CA . GLY A 1 181 ? -5.127 8.839 17.325 1.00 54.69 181 GLY A CA 1
ATOM 1420 C C . GLY A 1 181 ? -3.958 9.443 18.117 1.00 54.69 181 GLY A C 1
ATOM 1421 O O . GLY A 1 181 ? -3.567 10.582 17.889 1.00 54.69 181 GLY A O 1
ATOM 1422 N N . GLY A 1 182 ? -3.399 8.695 19.069 1.00 46.31 182 GLY A N 1
ATOM 1423 C CA . GLY A 1 182 ? -2.704 9.239 20.239 1.00 46.31 182 GLY A CA 1
ATOM 1424 C C . GLY A 1 182 ? -1.274 9.738 20.111 1.00 46.31 182 GLY A C 1
ATOM 1425 O O . GLY A 1 182 ? -0.668 10.039 21.133 1.00 46.31 182 GLY A O 1
ATOM 1426 N N . LEU A 1 183 ? -0.684 9.787 18.922 1.00 47.31 183 LEU A N 1
ATOM 1427 C CA . LEU A 1 183 ? 0.714 10.232 18.783 1.00 47.31 183 LEU A CA 1
ATOM 1428 C C . LEU A 1 183 ? 0.919 11.292 17.713 1.00 47.31 183 LEU A C 1
ATOM 1430 O O . LEU A 1 183 ? 1.868 12.059 17.803 1.00 47.31 183 LEU A O 1
ATOM 1434 N N . ASN A 1 184 ? 0.027 11.352 16.732 1.00 52.84 184 ASN A N 1
ATOM 1435 C CA . ASN A 1 184 ? 0.058 12.316 15.651 1.00 52.84 184 ASN A CA 1
ATOM 1436 C C . ASN A 1 184 ? -1.385 12.694 15.335 1.00 52.84 184 ASN A C 1
ATOM 1438 O O . ASN A 1 184 ? -2.290 11.890 15.553 1.00 52.84 184 ASN A O 1
ATOM 1442 N N . SER A 1 185 ? -1.613 13.883 14.776 1.00 49.84 185 SER A N 1
ATOM 1443 C CA . SER A 1 185 ? -2.912 14.199 14.166 1.00 49.84 185 SER A CA 1
ATOM 1444 C C . SER A 1 185 ? -3.451 13.006 13.338 1.00 49.84 185 SER A C 1
ATOM 1446 O O . SER A 1 185 ? -2.639 12.313 12.718 1.00 49.84 185 SER A O 1
ATOM 1448 N N . PRO A 1 186 ? -4.772 12.732 13.362 1.00 51.16 186 PRO A N 1
ATOM 1449 C CA . PRO A 1 186 ? -5.387 11.402 13.171 1.00 51.16 186 PRO A CA 1
ATOM 1450 C C . PRO A 1 186 ? -5.197 10.705 11.804 1.00 51.16 186 PRO A C 1
ATOM 1452 O O . PRO A 1 186 ? -5.885 9.736 11.516 1.00 51.16 186 PRO A O 1
ATOM 1455 N N . GLN A 1 187 ? -4.276 11.159 10.953 1.00 55.00 187 GLN A N 1
ATOM 1456 C CA . GLN A 1 187 ? -4.004 10.590 9.629 1.00 55.00 187 GLN A CA 1
ATOM 1457 C C . GLN A 1 187 ? -2.520 10.245 9.386 1.00 55.00 187 GLN A C 1
ATOM 1459 O O . GLN A 1 187 ? -2.125 10.081 8.237 1.00 55.00 187 GLN A O 1
ATOM 1464 N N . ALA A 1 188 ? -1.651 10.183 10.405 1.00 56.19 188 ALA A N 1
ATOM 1465 C CA . ALA A 1 188 ? -0.267 9.748 10.169 1.00 56.19 188 ALA A CA 1
ATOM 1466 C C . ALA A 1 188 ? -0.228 8.231 9.908 1.00 56.19 188 ALA A C 1
ATOM 1468 O O . ALA A 1 188 ? -0.248 7.430 10.842 1.00 56.19 188 ALA A O 1
ATOM 1469 N N . ILE A 1 189 ? -0.198 7.851 8.631 1.00 65.62 189 ILE A N 1
ATOM 1470 C CA . ILE A 1 189 ? -0.185 6.455 8.184 1.00 65.62 189 ILE A CA 1
ATOM 1471 C C . ILE A 1 189 ? 1.232 5.886 8.335 1.00 65.62 189 ILE A C 1
ATOM 1473 O O . ILE A 1 189 ? 2.218 6.506 7.930 1.00 65.62 189 ILE A O 1
ATOM 1477 N N . GLY A 1 190 ? 1.332 4.692 8.917 1.00 73.50 190 GLY A N 1
ATOM 1478 C CA . GLY A 1 190 ? 2.524 3.850 8.847 1.00 73.50 190 GLY A CA 1
ATOM 1479 C C . GLY A 1 190 ? 2.311 2.702 7.866 1.00 73.50 190 GLY A C 1
ATOM 1480 O O . GLY A 1 190 ? 1.180 2.268 7.657 1.00 73.50 190 GLY A O 1
ATOM 1481 N N . VAL A 1 191 ? 3.393 2.197 7.280 1.00 78.69 191 VAL A N 1
ATOM 1482 C CA . VAL A 1 191 ? 3.379 0.970 6.476 1.00 78.69 191 VAL A CA 1
ATOM 1483 C C . VAL A 1 191 ? 4.276 -0.064 7.125 1.00 78.69 191 VAL A C 1
ATOM 1485 O O . VAL A 1 191 ? 5.427 0.205 7.479 1.00 78.69 191 VAL A O 1
ATOM 1488 N N . LEU A 1 192 ? 3.725 -1.260 7.257 1.00 82.88 192 LEU A N 1
ATOM 1489 C CA . LEU A 1 192 ? 4.396 -2.448 7.746 1.00 82.88 192 LEU A CA 1
ATOM 1490 C C . LEU A 1 192 ? 4.345 -3.498 6.630 1.00 82.88 192 LEU A C 1
ATOM 1492 O O . LEU A 1 192 ? 3.248 -3.942 6.285 1.00 82.88 192 LEU A O 1
ATOM 1496 N N . PRO A 1 193 ? 5.488 -3.900 6.052 1.00 82.75 193 PRO A N 1
ATOM 1497 C CA . PRO A 1 193 ? 5.524 -5.048 5.159 1.00 82.75 193 PRO A CA 1
ATOM 1498 C C . PRO A 1 193 ? 5.185 -6.315 5.948 1.00 82.75 193 PRO A C 1
ATOM 1500 O O . PRO A 1 193 ? 5.890 -6.659 6.896 1.00 82.75 193 PRO A O 1
ATOM 1503 N N . LEU A 1 194 ? 4.104 -6.995 5.569 1.00 85.31 194 LEU A N 1
ATOM 1504 C CA . LEU A 1 194 ? 3.701 -8.257 6.199 1.00 85.31 194 LEU A CA 1
ATOM 1505 C C . LEU A 1 194 ? 4.394 -9.455 5.551 1.00 85.31 194 LEU A C 1
ATOM 1507 O O . LEU A 1 194 ? 4.799 -10.389 6.238 1.00 85.31 194 LEU A O 1
ATOM 1511 N N . HIS A 1 195 ? 4.544 -9.416 4.230 1.00 85.06 195 HIS A N 1
ATOM 1512 C CA . HIS A 1 195 ? 5.124 -10.497 3.455 1.00 85.06 195 HIS A CA 1
ATOM 1513 C C . HIS A 1 195 ? 5.726 -9.958 2.155 1.00 85.06 195 HIS A C 1
ATOM 1515 O O . HIS A 1 195 ? 5.190 -9.026 1.555 1.00 85.06 195 HIS A O 1
ATOM 1521 N N . TYR A 1 196 ? 6.832 -10.569 1.735 1.00 81.31 196 TYR A N 1
ATOM 1522 C CA . TYR A 1 196 ? 7.353 -10.479 0.379 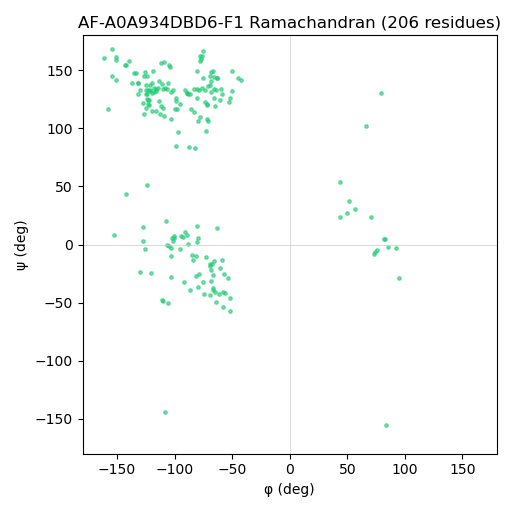1.00 81.31 196 TYR A CA 1
ATOM 1523 C C . TYR A 1 196 ? 7.455 -11.895 -0.160 1.00 81.31 196 TYR A C 1
ATOM 1525 O O . TYR A 1 196 ? 7.997 -12.774 0.514 1.00 81.31 196 TYR A O 1
ATOM 1533 N N . ASP A 1 197 ? 6.967 -12.090 -1.375 1.00 82.94 197 ASP A N 1
ATOM 1534 C CA . ASP A 1 197 ? 7.214 -13.316 -2.108 1.00 82.94 197 ASP A CA 1
ATOM 1535 C C . ASP A 1 197 ? 8.684 -13.338 -2.535 1.00 82.94 197 ASP A C 1
ATOM 1537 O O . ASP A 1 197 ? 9.095 -12.581 -3.409 1.00 82.94 197 ASP A O 1
ATOM 1541 N N . TYR A 1 198 ? 9.491 -14.168 -1.878 1.00 80.50 198 TYR A N 1
ATOM 1542 C CA . TYR A 1 198 ? 10.913 -14.305 -2.186 1.00 80.50 198 TYR A CA 1
ATOM 1543 C C . TYR A 1 198 ? 11.198 -15.283 -3.330 1.00 80.50 198 TYR A C 1
ATOM 1545 O O . TYR A 1 198 ? 12.325 -15.297 -3.819 1.00 80.50 198 TYR A O 1
ATOM 1553 N N . GLU A 1 199 ? 10.224 -16.092 -3.752 1.00 83.81 199 GLU A N 1
ATOM 1554 C CA . GLU A 1 199 ? 10.417 -17.114 -4.789 1.00 83.81 199 GLU A CA 1
ATOM 1555 C C . GLU A 1 199 ? 10.485 -16.490 -6.185 1.00 83.81 199 GLU A C 1
ATOM 1557 O O . GLU A 1 199 ? 11.234 -16.957 -7.042 1.00 83.81 199 GLU A O 1
ATOM 1562 N N . HIS A 1 200 ? 9.754 -15.394 -6.387 1.00 79.31 200 HIS A N 1
ATOM 1563 C CA . HIS A 1 200 ? 9.701 -14.663 -7.654 1.00 79.31 200 HIS A CA 1
ATOM 1564 C C . HIS A 1 200 ? 10.572 -13.397 -7.666 1.00 79.31 200 HIS A C 1
ATOM 1566 O O . HIS A 1 200 ? 10.564 -12.644 -8.643 1.00 79.31 200 HIS A O 1
ATOM 1572 N N . LEU A 1 201 ? 11.352 -13.150 -6.606 1.00 76.62 201 LEU A N 1
ATOM 1573 C CA . LEU A 1 201 ? 12.350 -12.082 -6.600 1.00 76.62 201 LEU A CA 1
ATOM 1574 C C . LEU A 1 201 ? 13.624 -12.532 -7.312 1.00 76.62 201 LEU A C 1
ATOM 1576 O O . LEU A 1 201 ? 14.182 -13.594 -7.044 1.00 76.62 201 LEU A O 1
ATOM 1580 N N . GLN A 1 202 ? 14.130 -11.665 -8.186 1.00 73.88 202 GLN A N 1
ATOM 1581 C CA . GLN A 1 202 ? 15.408 -11.874 -8.851 1.00 73.88 202 GLN A CA 1
ATOM 1582 C C . GLN A 1 202 ? 16.536 -11.984 -7.813 1.00 73.88 202 GLN A C 1
ATOM 1584 O O . GLN A 1 202 ? 16.640 -11.171 -6.887 1.00 73.88 202 GLN A O 1
ATOM 1589 N N . HIS A 1 203 ? 17.414 -12.981 -7.961 1.00 75.44 203 HIS A N 1
ATOM 1590 C CA . HIS A 1 203 ? 18.551 -13.117 -7.059 1.00 75.44 203 HIS A CA 1
ATOM 1591 C C . HIS A 1 203 ? 19.504 -11.931 -7.225 1.00 75.44 203 HIS A C 1
ATOM 1593 O O . HIS A 1 203 ? 19.778 -11.485 -8.337 1.00 75.44 203 HIS A O 1
ATOM 1599 N N . LYS A 1 204 ? 20.114 -11.479 -6.123 1.00 71.62 204 LYS A N 1
ATOM 1600 C CA . LYS A 1 204 ? 21.124 -10.402 -6.135 1.00 71.62 204 LYS A CA 1
ATOM 1601 C C . LYS A 1 204 ? 22.281 -10.658 -7.115 1.00 71.62 204 LYS A C 1
ATOM 1603 O O . LYS A 1 204 ? 22.896 -9.727 -7.609 1.00 71.62 204 LYS A O 1
ATOM 1608 N N . THR A 1 205 ? 22.613 -11.915 -7.394 1.00 76.38 205 THR A N 1
ATOM 1609 C CA . THR A 1 205 ? 23.665 -12.2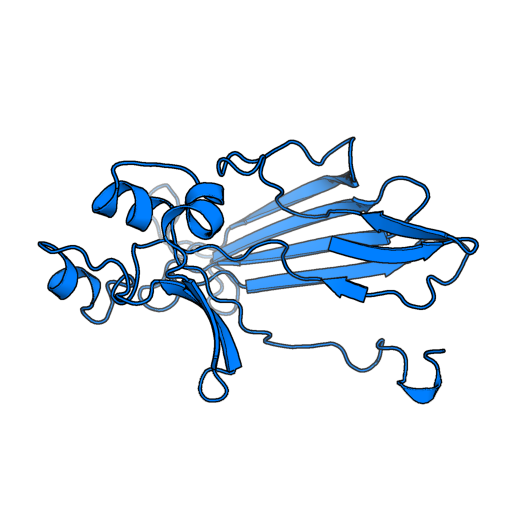75 -8.360 1.00 76.38 205 THR A CA 1
ATOM 1610 C C . THR A 1 205 ? 23.265 -12.040 -9.816 1.00 76.38 205 THR A C 1
ATOM 1612 O O . THR A 1 205 ? 24.113 -12.136 -10.697 1.00 76.38 205 THR A O 1
ATOM 1615 N N . GLN A 1 206 ? 21.990 -11.758 -10.071 1.00 67.56 206 GLN A N 1
ATOM 1616 C CA . GLN A 1 206 ? 21.423 -11.518 -11.392 1.00 67.56 206 GLN A CA 1
ATOM 1617 C C . GLN A 1 206 ? 21.137 -10.027 -11.638 1.00 67.56 206 GLN A C 1
ATOM 1619 O O . GLN A 1 206 ? 20.669 -9.693 -12.720 1.00 67.56 206 GLN A O 1
ATOM 1624 N N . THR A 1 207 ? 21.396 -9.147 -10.665 1.00 62.97 207 THR A N 1
ATOM 1625 C CA . THR A 1 207 ? 21.305 -7.687 -10.830 1.00 62.97 207 THR A CA 1
ATOM 1626 C C . THR A 1 207 ? 22.657 -7.147 -11.301 1.00 62.97 207 THR A C 1
ATOM 1628 O O . THR A 1 207 ? 23.676 -7.502 -10.701 1.00 62.97 207 THR A O 1
ATOM 1631 N N . THR A 1 208 ? 22.674 -6.333 -12.360 1.00 56.91 208 THR A N 1
ATOM 1632 C CA . THR A 1 208 ? 23.893 -5.737 -12.949 1.00 56.91 208 THR A CA 1
ATOM 1633 C C . THR A 1 208 ? 24.373 -4.478 -12.244 1.00 56.91 208 THR A C 1
ATOM 1635 O O . THR A 1 208 ? 23.522 -3.714 -11.741 1.00 56.91 208 THR A O 1
#

Solvent-accessible surface area (backbone atoms only — not comparable to full-atom values): 12334 Å² total; per-residue (Å²): 52,41,34,26,35,52,98,89,40,83,44,76,37,59,63,79,91,45,59,74,55,54,66,46,80,50,86,41,64,84,73,30,23,44,77,57,59,76,49,79,48,78,36,46,63,53,41,99,87,70,47,76,36,92,81,46,49,90,92,50,56,28,34,37,38,40,41,33,37,28,40,43,86,95,45,44,40,39,36,40,37,40,37,36,33,43,80,52,91,86,49,53,86,58,70,52,76,46,76,50,76,42,79,73,49,100,63,82,58,51,84,56,47,81,40,89,72,80,81,85,58,49,23,36,62,25,41,30,72,78,70,74,39,79,32,45,54,48,47,76,74,69,62,71,40,67,44,81,42,75,38,84,92,72,57,26,40,35,32,37,42,80,77,21,54,64,51,93,82,51,38,70,65,27,46,34,90,85,37,90,34,56,66,34,28,81,56,47,63,65,52,60,84,87,78,76,76,68,86,83,49,80,55,77,90,74,60,132

Sequence (208 aa):
MLRALVRGVYEARACGGITDGSGNAIAVAGVYVIPGSITRTENFPVLSDGSLNPGYNPDEAEETIVAQYETIEPMKLAIRQTSRAWSFPGYDGFIIIEYDIVNNDSIDYTDGFVMSQNAFSPSAFGLQRKYGVWNESSVTSRSREEYCRYSFSRLMTYVHSRDGFPDSVYFNEWSSPGNRGGLNSPQAIGVLPLHYDYEHLQHKTQTT